Protein AF-A0A350JJ33-F1 (afdb_monomer_lite)

Secondary structure (DSSP, 8-state):
---------------------HHHHHHHHHHHHHHHHHHHHHHHHHHHH---------------STT-EEEEEEE-SSSEEEEEEEESTT-SS-EEEEEEEEEETTTTEEEE---EEEE-SSEEEEEEEE-SSSEEEEEEEEE-SS-EEEEEEEEEEETTTTEEEE---EEEESSPBP--SSS---EEEE-SSSEEEEEEEETTTTEEEEEEEEEETTEEEEEEEEE----

Structure (mmCIF, N/CA/C/O backbone):
data_AF-A0A350JJ33-F1
#
_entry.id   AF-A0A350JJ33-F1
#
loop_
_atom_site.group_PDB
_atom_site.id
_atom_site.type_symbol
_atom_site.label_atom_id
_atom_site.label_alt_id
_atom_site.label_comp_id
_atom_site.label_asym_id
_atom_site.label_entity_id
_atom_site.label_seq_id
_atom_site.pdbx_PDB_ins_code
_atom_site.Cartn_x
_atom_site.Cartn_y
_atom_site.Cartn_z
_atom_site.occupancy
_atom_site.B_iso_or_equiv
_atom_site.auth_seq_id
_atom_site.auth_comp_id
_atom_site.auth_asym_id
_atom_site.auth_atom_id
_atom_site.pdbx_PDB_model_num
ATOM 1 N N . MET A 1 1 ? -91.185 -2.931 64.574 1.00 35.56 1 MET A N 1
ATOM 2 C CA . MET A 1 1 ? -92.310 -3.795 64.167 1.00 35.56 1 MET A CA 1
ATOM 3 C C . MET A 1 1 ? -92.332 -3.824 62.641 1.00 35.56 1 MET A C 1
ATOM 5 O O . MET A 1 1 ? -92.323 -2.763 62.036 1.00 35.56 1 MET A O 1
ATOM 9 N N . PHE A 1 2 ? -92.193 -5.032 62.093 1.00 28.20 2 PHE A N 1
ATOM 10 C CA . PHE A 1 2 ? -92.221 -5.506 60.690 1.00 28.20 2 PHE A CA 1
ATOM 11 C C . PHE A 1 2 ? -93.567 -5.139 59.986 1.00 28.20 2 PHE A C 1
ATOM 13 O O . PHE A 1 2 ? -94.519 -4.872 60.708 1.00 28.20 2 PHE A O 1
ATOM 20 N N . THR A 1 3 ? -93.800 -5.054 58.663 1.00 30.16 3 THR A N 1
ATOM 21 C CA . THR A 1 3 ? -93.204 -5.616 57.427 1.00 30.16 3 THR A CA 1
ATOM 22 C C . THR A 1 3 ? -93.740 -4.830 56.206 1.00 30.16 3 THR A C 1
ATOM 24 O O . THR A 1 3 ? -94.833 -4.271 56.267 1.00 30.16 3 THR A O 1
ATOM 27 N N . LEU A 1 4 ? -93.008 -4.859 55.087 1.00 41.03 4 LEU A N 1
ATOM 28 C CA . LEU A 1 4 ? -93.441 -4.500 53.723 1.00 41.03 4 LEU A CA 1
ATOM 29 C C . LEU A 1 4 ? -94.347 -5.581 53.104 1.00 41.03 4 LEU A C 1
ATOM 31 O O . LEU A 1 4 ? -94.093 -6.759 53.331 1.00 41.03 4 LEU A O 1
ATOM 35 N N . GLN A 1 5 ? -95.268 -5.218 52.203 1.00 32.41 5 GLN A N 1
ATOM 36 C CA . GLN A 1 5 ? -95.678 -6.124 51.121 1.00 32.41 5 GLN A CA 1
ATOM 37 C C . GLN A 1 5 ? -95.978 -5.377 49.817 1.00 32.41 5 GLN A C 1
ATOM 39 O O . GLN A 1 5 ? -96.683 -4.372 49.787 1.00 32.41 5 GLN A O 1
ATOM 44 N N . PHE A 1 6 ? -95.411 -5.932 48.751 1.00 36.16 6 PHE A N 1
ATOM 45 C CA . PHE A 1 6 ? -95.601 -5.626 47.341 1.00 36.16 6 PHE A CA 1
ATOM 46 C C . PHE A 1 6 ? -95.972 -6.974 46.711 1.00 36.16 6 PHE A C 1
ATOM 48 O O . PHE A 1 6 ? -95.192 -7.912 46.857 1.00 36.16 6 PHE A O 1
ATOM 55 N N . GLU A 1 7 ? -97.113 -7.097 46.033 1.00 37.03 7 GLU A N 1
ATOM 56 C CA . GLU A 1 7 ? -97.363 -8.223 45.124 1.00 37.03 7 GLU A CA 1
ATOM 57 C C . GLU A 1 7 ? -98.034 -7.752 43.833 1.00 37.03 7 GLU A C 1
ATOM 59 O O . GLU A 1 7 ? -98.822 -6.809 43.798 1.00 37.03 7 GLU A O 1
ATOM 64 N N . ALA A 1 8 ? -97.588 -8.401 42.763 1.00 46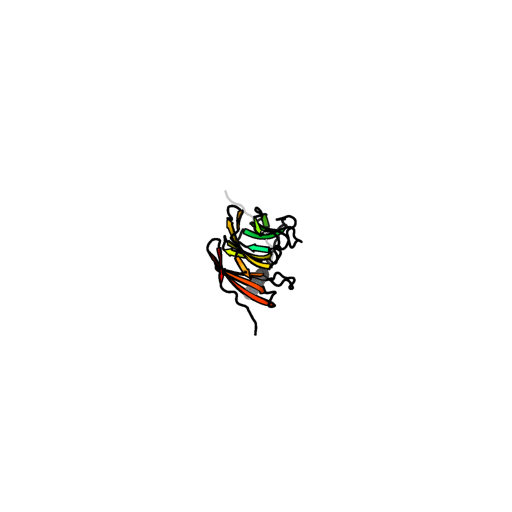.22 8 ALA A N 1
ATOM 65 C CA . ALA A 1 8 ? -97.647 -8.011 41.368 1.00 46.22 8 ALA A CA 1
ATOM 66 C C . ALA A 1 8 ? -98.875 -8.572 40.638 1.00 46.22 8 ALA A C 1
ATOM 68 O O . ALA A 1 8 ? -99.503 -9.526 41.092 1.00 46.22 8 ALA A O 1
ATOM 69 N N . LEU A 1 9 ? -99.131 -8.068 39.425 1.00 30.44 9 LEU A N 1
ATOM 70 C CA . LEU A 1 9 ? -99.898 -8.812 38.428 1.00 30.44 9 LEU A CA 1
ATOM 71 C C . LEU A 1 9 ? -99.147 -8.886 37.097 1.00 30.44 9 LEU A C 1
ATOM 73 O O . LEU A 1 9 ? -98.649 -7.903 36.555 1.00 30.44 9 LEU A O 1
ATOM 77 N N . THR A 1 10 ? -99.045 -10.123 36.636 1.00 44.62 10 THR A N 1
ATOM 78 C CA . THR A 1 10 ? -98.265 -10.672 35.535 1.00 44.62 10 THR A CA 1
ATOM 79 C C . THR A 1 10 ? -99.025 -10.622 34.209 1.00 44.62 10 THR A C 1
ATOM 81 O O . THR A 1 10 ? -100.237 -10.813 34.175 1.00 44.62 10 THR A O 1
ATOM 84 N N . SER A 1 11 ? -98.307 -10.493 33.085 1.00 36.97 11 SER A N 1
ATOM 85 C CA . SER A 1 11 ? -98.715 -11.161 31.839 1.00 36.97 11 SER A CA 1
ATOM 86 C C . SER A 1 11 ? -97.542 -11.417 30.873 1.00 36.97 11 SER A C 1
ATOM 88 O O . SER A 1 11 ? -96.843 -10.513 30.436 1.00 36.97 11 SER A O 1
ATOM 90 N N . ASN A 1 12 ? -97.356 -12.708 30.577 1.00 41.91 12 ASN A N 1
ATOM 91 C CA . ASN A 1 12 ? -96.945 -13.332 29.314 1.00 41.91 12 ASN A CA 1
ATOM 92 C C . ASN A 1 12 ? -95.788 -12.744 28.479 1.00 41.91 12 ASN A C 1
ATOM 94 O O . ASN A 1 12 ? -96.006 -12.047 27.493 1.00 41.91 12 ASN A O 1
ATOM 98 N N . LEU A 1 13 ? -94.581 -13.265 28.717 1.00 36.25 13 LEU A N 1
ATOM 99 C CA . LEU A 1 13 ? -93.560 -13.450 27.679 1.00 36.25 13 LEU A CA 1
ATOM 100 C C . LEU A 1 13 ? -93.211 -14.942 27.606 1.00 36.25 13 LEU A C 1
ATOM 102 O O . LEU A 1 13 ? -92.462 -15.467 28.427 1.00 36.25 13 LEU A O 1
ATOM 106 N N . ARG A 1 14 ? -93.786 -15.646 26.623 1.00 44.78 14 ARG A N 1
ATOM 107 C CA . ARG A 1 14 ? -93.304 -16.971 26.209 1.00 44.78 14 ARG A CA 1
ATOM 108 C C . ARG A 1 14 ? -91.910 -16.789 25.605 1.00 44.78 14 ARG A C 1
ATOM 110 O O . ARG A 1 14 ? -91.796 -16.418 24.443 1.00 44.78 14 ARG A O 1
ATOM 117 N N . MET A 1 15 ? -90.860 -17.054 26.376 1.00 36.84 15 MET A N 1
ATOM 118 C CA . MET A 1 15 ? -89.519 -17.267 25.831 1.00 36.84 15 MET A CA 1
ATOM 119 C C . MET A 1 15 ? -89.342 -18.757 25.543 1.00 36.84 15 MET A C 1
ATOM 121 O O . MET A 1 15 ? -89.143 -19.555 26.454 1.00 36.84 15 MET A O 1
ATOM 125 N N . SER A 1 16 ? -89.417 -19.143 24.269 1.00 41.84 16 SER A N 1
ATOM 126 C CA . SER A 1 16 ? -88.785 -20.381 23.816 1.00 41.84 16 SER A CA 1
ATOM 127 C C . SER A 1 16 ? -87.275 -20.166 23.883 1.00 41.84 16 SER A C 1
ATOM 129 O O . SER A 1 16 ? -86.736 -19.360 23.123 1.00 41.84 16 SER A O 1
ATOM 131 N N . THR A 1 17 ? -86.588 -20.839 24.799 1.00 50.16 17 THR A N 1
ATOM 132 C CA . THR A 1 17 ? -85.125 -20.876 24.790 1.00 50.16 17 THR A CA 1
ATOM 133 C C . THR A 1 17 ? -84.667 -21.558 23.495 1.00 50.16 17 THR A C 1
ATOM 135 O O . THR A 1 17 ? -85.112 -22.674 23.211 1.00 50.16 17 THR A O 1
ATOM 138 N N . PRO A 1 18 ? -83.814 -20.934 22.662 1.00 49.88 18 PRO A N 1
ATOM 139 C CA . PRO A 1 18 ? -83.226 -21.647 21.540 1.00 49.88 18 PRO A CA 1
ATOM 140 C C . PRO A 1 18 ? -82.296 -22.731 22.102 1.00 49.88 18 PRO A C 1
ATOM 142 O O . PRO A 1 18 ? -81.279 -22.432 22.726 1.00 49.88 18 PRO A O 1
ATOM 145 N N . PHE A 1 19 ? -82.657 -24.002 21.913 1.00 50.53 19 PHE A N 1
ATOM 146 C CA . PHE A 1 19 ? -81.766 -25.129 22.181 1.00 50.53 19 PHE A CA 1
ATOM 147 C C . PHE A 1 19 ? -80.631 -25.101 21.149 1.00 50.53 19 PHE A C 1
ATOM 149 O O . PHE A 1 19 ? -80.784 -25.579 20.026 1.00 50.53 19 PHE A O 1
ATOM 156 N N . ILE A 1 20 ? -79.480 -24.538 21.518 1.00 54.78 20 ILE A N 1
ATOM 157 C CA . ILE A 1 20 ? -78.245 -24.713 20.749 1.00 54.78 20 ILE A CA 1
ATOM 158 C C . ILE A 1 20 ? -77.781 -26.151 21.002 1.00 54.78 20 ILE A C 1
ATOM 160 O O . ILE A 1 20 ? -77.290 -26.471 22.083 1.00 54.78 20 ILE A O 1
ATOM 164 N N . ASN A 1 21 ? -77.986 -27.044 20.031 1.00 62.62 21 ASN A N 1
ATOM 165 C CA . ASN A 1 21 ? -77.494 -28.419 20.124 1.00 62.62 21 ASN A CA 1
ATOM 166 C C . ASN A 1 21 ? -75.951 -28.409 20.185 1.00 62.62 21 ASN A C 1
ATOM 168 O O . ASN A 1 21 ? -75.297 -27.602 19.520 1.00 62.62 21 ASN A O 1
ATOM 172 N N . LEU A 1 22 ? -75.375 -29.317 20.977 1.00 58.69 22 LEU A N 1
ATOM 173 C CA . LEU A 1 22 ? -73.940 -29.517 21.178 1.00 58.69 22 LEU A CA 1
ATOM 174 C C . LEU A 1 22 ? -73.154 -29.574 19.856 1.00 58.69 22 LEU A C 1
ATOM 176 O O . LEU A 1 22 ? -72.016 -29.113 19.797 1.00 58.69 22 LEU A O 1
ATOM 180 N N . ASP A 1 23 ? -73.766 -30.078 18.784 1.00 61.97 23 ASP A N 1
ATOM 181 C CA . ASP A 1 23 ? -73.154 -30.123 17.454 1.00 61.97 23 ASP A CA 1
ATOM 182 C C . ASP A 1 23 ? -72.989 -28.741 16.805 1.00 61.97 23 ASP A C 1
ATOM 184 O O . ASP A 1 23 ? -71.976 -28.499 16.148 1.00 61.97 23 ASP A O 1
ATOM 188 N N . GLN A 1 24 ? -73.903 -27.795 17.046 1.00 58.47 24 GLN A N 1
ATOM 1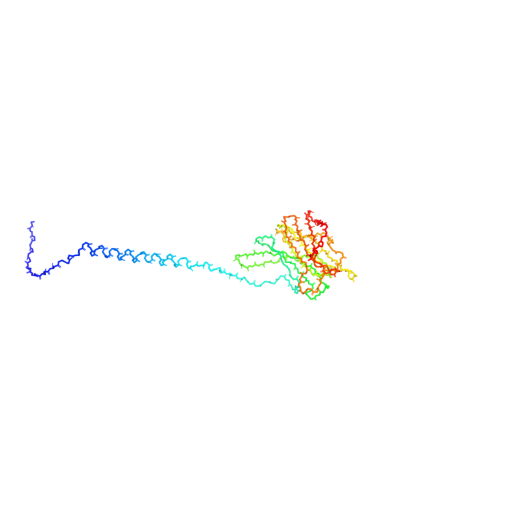89 C CA . GLN A 1 24 ? -73.741 -26.407 16.595 1.00 58.47 24 GLN A CA 1
ATOM 190 C C . GLN A 1 24 ? -72.649 -25.686 17.386 1.00 58.47 24 GLN A C 1
ATOM 192 O O . GLN A 1 24 ? -71.827 -24.983 16.805 1.00 58.47 24 GLN A O 1
ATOM 197 N N . LEU A 1 25 ? -72.563 -25.941 18.693 1.00 55.94 25 LEU A N 1
ATOM 198 C CA . LEU A 1 25 ? -71.472 -25.457 19.544 1.00 55.94 25 LEU A CA 1
ATOM 199 C C . LEU A 1 25 ? -70.109 -26.007 19.096 1.00 55.94 25 LEU A C 1
ATOM 201 O O . LEU A 1 25 ? -69.138 -25.257 19.009 1.00 55.94 25 LEU A O 1
ATOM 205 N N . ARG A 1 26 ? -70.038 -27.295 18.737 1.00 61.94 26 ARG A N 1
ATOM 206 C CA . ARG A 1 26 ? -68.833 -27.927 18.174 1.00 61.94 26 ARG A CA 1
ATOM 207 C C . ARG A 1 26 ? -68.470 -27.361 16.804 1.00 61.94 26 ARG A C 1
ATOM 209 O O . ARG A 1 26 ? -67.286 -27.201 16.521 1.00 61.94 26 ARG A O 1
ATOM 216 N N . HIS A 1 27 ? -69.456 -27.049 15.964 1.00 68.62 27 HIS A N 1
ATOM 217 C CA . HIS A 1 27 ? -69.221 -26.438 14.656 1.00 68.62 27 HIS A CA 1
ATOM 218 C C . HIS A 1 27 ? -68.697 -25.000 14.790 1.00 68.62 27 HIS A C 1
ATOM 220 O O . HIS A 1 27 ? -67.693 -24.660 14.168 1.00 68.62 27 HIS A O 1
ATOM 226 N N . CYS A 1 28 ? -69.284 -24.200 15.686 1.00 63.78 28 CYS A N 1
ATOM 227 C CA . CYS A 1 28 ? -68.799 -22.859 16.017 1.00 63.78 28 CYS A CA 1
ATOM 228 C C . CYS A 1 28 ? -67.388 -22.887 16.626 1.00 63.78 28 CYS A C 1
ATOM 230 O O . CYS A 1 28 ? -66.539 -22.093 16.231 1.00 63.78 28 CYS A O 1
ATOM 232 N N . ALA A 1 29 ? -67.101 -23.832 17.530 1.00 66.62 29 ALA A N 1
ATOM 233 C CA . ALA A 1 29 ? -65.772 -23.992 18.122 1.00 66.62 29 ALA A CA 1
ATOM 234 C C . ALA A 1 29 ? -64.715 -24.405 17.083 1.00 66.62 29 ALA A C 1
ATOM 236 O O . ALA A 1 29 ? -63.603 -23.882 17.095 1.00 66.62 29 ALA A O 1
ATOM 237 N N . ARG A 1 30 ? -65.066 -25.294 16.142 1.00 69.62 30 ARG A N 1
ATOM 238 C CA . ARG A 1 30 ? -64.191 -25.672 15.019 1.00 69.62 30 ARG A CA 1
ATOM 239 C C . ARG A 1 30 ? -63.946 -24.503 14.068 1.00 69.62 30 ARG A C 1
ATOM 241 O O . ARG A 1 30 ? -62.806 -24.295 13.671 1.00 69.62 30 ARG A O 1
ATOM 248 N N . GLY A 1 31 ? -64.980 -23.724 13.747 1.00 66.25 31 GLY A N 1
ATOM 249 C CA . GLY A 1 31 ? -64.852 -22.514 12.930 1.00 66.25 31 GLY A CA 1
ATOM 250 C C . GLY A 1 31 ? -63.955 -21.463 13.586 1.00 66.25 31 GLY A C 1
ATOM 251 O O . GLY A 1 31 ? -63.033 -20.962 12.950 1.00 66.25 31 GLY A O 1
ATOM 252 N N . ALA A 1 32 ? -64.151 -21.196 14.880 1.00 69.69 32 ALA A N 1
ATOM 253 C CA . ALA A 1 32 ? -63.322 -20.264 15.643 1.00 69.69 32 ALA A CA 1
ATOM 254 C C . ALA A 1 32 ? -61.853 -20.717 15.721 1.00 69.69 32 ALA A C 1
ATOM 256 O O . ALA A 1 32 ? -60.945 -19.906 15.549 1.00 69.69 32 ALA A O 1
ATOM 257 N N . MET A 1 33 ? -61.613 -22.017 15.917 1.00 69.19 33 MET A N 1
ATOM 258 C CA . MET A 1 33 ? -60.265 -22.589 15.947 1.00 69.19 33 MET A CA 1
ATOM 259 C C . MET A 1 33 ? -59.575 -22.512 14.580 1.00 69.19 33 MET A C 1
ATOM 261 O O . MET A 1 33 ? -58.390 -22.201 14.514 1.00 69.19 33 MET A O 1
ATOM 265 N N . LEU A 1 34 ? -60.313 -22.741 13.489 1.00 69.88 34 LEU A N 1
ATOM 266 C CA . LEU A 1 34 ? -59.781 -22.644 12.129 1.00 69.88 34 LEU A CA 1
ATOM 267 C C . LEU A 1 34 ? -59.421 -21.197 11.763 1.00 69.88 34 LEU A C 1
ATOM 269 O O . LEU A 1 34 ? -58.383 -20.962 11.153 1.00 69.88 34 LEU A O 1
ATOM 273 N N . VAL A 1 35 ? -60.242 -20.227 12.179 1.00 72.44 35 VAL A N 1
ATOM 274 C CA . VAL A 1 35 ? -59.956 -18.796 11.997 1.00 72.44 35 VAL A CA 1
ATOM 275 C C . VAL A 1 35 ? -58.734 -18.384 12.812 1.00 72.44 35 VAL A C 1
ATOM 277 O O . VAL A 1 35 ? -57.850 -17.735 12.266 1.00 72.44 35 VAL A O 1
ATOM 280 N N . ALA A 1 36 ? -58.630 -18.807 14.075 1.00 69.19 36 ALA A N 1
ATOM 281 C CA . ALA A 1 36 ? -57.459 -18.528 14.908 1.00 69.19 36 ALA A CA 1
ATOM 282 C C . ALA A 1 36 ? -56.176 -19.152 14.333 1.00 69.19 36 ALA A C 1
ATOM 284 O O . ALA A 1 36 ? -55.135 -18.498 14.299 1.00 69.19 36 ALA A O 1
ATOM 285 N N . PHE A 1 37 ? -56.259 -20.384 13.822 1.00 67.50 37 PHE A N 1
ATOM 286 C CA . PHE A 1 37 ? -55.137 -21.063 13.174 1.00 67.50 37 PHE A CA 1
ATOM 287 C C . PHE A 1 37 ? -54.740 -20.382 11.860 1.00 67.50 37 PHE A C 1
ATOM 289 O O . PHE A 1 37 ? -53.558 -20.171 11.612 1.00 67.50 37 PHE A O 1
ATOM 296 N N . SER A 1 38 ? -55.717 -19.963 11.050 1.00 70.38 38 SER A N 1
ATOM 297 C CA . SER A 1 38 ? -55.472 -19.179 9.837 1.00 70.38 38 SER A CA 1
ATOM 298 C C . SER A 1 38 ? -54.838 -17.826 10.161 1.00 70.38 38 SER A C 1
ATOM 300 O O . SER A 1 38 ? -53.927 -17.407 9.454 1.00 70.38 38 SER A O 1
ATOM 302 N N . LEU A 1 39 ? -55.273 -17.150 11.228 1.00 70.31 39 LEU A N 1
ATOM 303 C CA . LEU A 1 39 ? -54.714 -15.867 11.655 1.00 70.31 39 LEU A CA 1
ATOM 304 C C . LEU A 1 39 ? -53.262 -16.028 12.123 1.00 70.31 39 LEU A C 1
ATOM 306 O O . LEU A 1 39 ? -52.397 -15.285 11.673 1.00 70.31 39 LEU A O 1
ATOM 310 N N . MET A 1 40 ? -52.982 -17.049 12.943 1.00 69.62 40 MET A N 1
ATOM 311 C CA . MET A 1 40 ? -51.619 -17.379 13.370 1.00 69.62 40 MET A CA 1
ATOM 312 C C . MET A 1 40 ? -50.722 -17.758 12.194 1.00 69.62 40 MET A C 1
ATOM 314 O O . MET A 1 40 ? -49.585 -17.308 12.143 1.00 69.62 40 MET A O 1
ATOM 318 N N . LEU A 1 41 ? -51.225 -18.529 11.227 1.00 63.19 41 LEU A N 1
ATOM 319 C CA . LEU A 1 41 ? -50.459 -18.898 10.036 1.00 63.19 41 LEU A CA 1
ATOM 320 C C . LEU A 1 41 ? -50.168 -17.675 9.155 1.00 63.19 41 LEU A C 1
ATOM 322 O O . LEU A 1 41 ? -49.061 -17.532 8.652 1.00 63.19 41 LEU A O 1
ATOM 326 N N . THR A 1 42 ? -51.127 -16.753 9.028 1.00 62.22 42 THR A N 1
ATOM 327 C CA . THR A 1 42 ? -50.927 -15.489 8.299 1.00 62.22 42 THR A CA 1
ATOM 328 C C . THR A 1 42 ? -49.898 -14.610 9.009 1.00 62.22 42 THR A C 1
ATOM 330 O O . THR A 1 42 ? -49.032 -14.038 8.356 1.00 62.22 42 THR A O 1
ATOM 333 N N . GLN A 1 43 ? -49.935 -14.548 10.341 1.00 59.78 43 GLN A N 1
ATOM 334 C CA . GLN A 1 43 ? -48.990 -13.774 11.146 1.00 59.78 43 GLN A CA 1
ATOM 335 C C . GLN A 1 43 ? -47.571 -14.361 11.093 1.00 59.78 43 GLN A C 1
ATOM 337 O O . GLN A 1 43 ? -46.614 -13.621 10.884 1.00 59.78 43 GLN A O 1
ATOM 342 N N . LEU A 1 44 ? -47.446 -15.692 11.126 1.00 54.50 44 LEU A N 1
ATOM 343 C CA . LEU A 1 44 ? -46.180 -16.406 10.938 1.00 54.50 44 LEU A CA 1
ATOM 344 C C . LEU A 1 44 ? -45.603 -16.189 9.524 1.00 54.50 44 LEU A C 1
ATOM 346 O O . LEU A 1 44 ? -44.399 -16.001 9.359 1.00 54.50 44 LEU A O 1
ATOM 350 N N . CYS A 1 45 ? -46.460 -16.164 8.495 1.00 57.19 45 CYS A N 1
ATOM 351 C CA . CYS A 1 45 ? -46.049 -15.868 7.121 1.00 57.19 45 CYS A CA 1
ATOM 352 C C . CYS A 1 45 ? -45.614 -14.403 6.935 1.00 57.19 45 CYS A C 1
ATOM 354 O O . CYS A 1 45 ? -44.654 -14.156 6.206 1.00 57.19 45 CYS A O 1
ATOM 356 N N . VAL A 1 46 ? -46.262 -13.443 7.608 1.00 55.34 46 VAL A N 1
ATOM 357 C CA . VAL A 1 46 ? -45.867 -12.021 7.592 1.00 55.34 46 VAL A CA 1
ATOM 358 C C . VAL A 1 46 ? -44.520 -11.812 8.293 1.00 55.34 46 VAL A C 1
ATOM 360 O O . VAL A 1 46 ? -43.678 -11.087 7.769 1.00 55.34 46 VAL A O 1
ATOM 363 N N . GLU A 1 47 ? -44.264 -12.500 9.409 1.00 53.75 47 GLU A N 1
ATOM 364 C CA . GLU A 1 47 ? -42.971 -12.450 10.113 1.00 53.75 47 GLU A CA 1
ATOM 365 C C . GLU A 1 47 ? -41.829 -13.061 9.282 1.00 53.75 47 GLU A C 1
ATOM 367 O O . GLU A 1 47 ? -40.736 -12.502 9.233 1.00 53.75 47 GLU A O 1
ATOM 372 N N . SER A 1 48 ? -42.088 -14.146 8.540 1.00 52.03 48 SER A N 1
ATOM 373 C CA . SER A 1 48 ? -41.103 -14.742 7.618 1.00 52.03 48 SER A CA 1
ATOM 374 C C . SER A 1 48 ? -40.875 -13.940 6.324 1.00 52.03 48 SER A C 1
ATOM 376 O O . SER A 1 48 ? -39.890 -14.165 5.623 1.00 52.03 48 SER A O 1
ATOM 378 N N . GLY A 1 49 ? -41.785 -13.010 6.003 1.00 48.19 49 GLY A N 1
ATOM 379 C CA . GLY A 1 49 ? -41.731 -12.137 4.826 1.00 48.19 49 GLY A CA 1
ATOM 380 C C . GLY A 1 49 ? -40.934 -10.849 5.039 1.00 48.19 49 GLY A C 1
ATOM 381 O O . GLY A 1 49 ? -40.598 -10.174 4.064 1.00 48.19 49 GLY A O 1
ATOM 382 N N . VAL A 1 50 ? -40.563 -10.529 6.283 1.00 50.62 50 VAL A N 1
ATOM 383 C CA . VAL A 1 50 ? -39.541 -9.518 6.580 1.00 50.62 50 VAL A CA 1
ATOM 384 C C . VAL A 1 50 ? -38.178 -10.161 6.338 1.00 50.62 50 VAL A C 1
ATOM 386 O O . VAL A 1 50 ? -37.397 -10.417 7.250 1.00 50.62 50 VAL A O 1
ATOM 389 N N . MET A 1 51 ? -37.888 -10.458 5.070 1.00 61.25 51 MET A N 1
ATOM 390 C CA . MET A 1 51 ? -36.510 -10.599 4.617 1.00 61.25 51 MET A CA 1
ATOM 391 C C . MET A 1 51 ? -35.807 -9.342 5.107 1.00 61.25 51 MET A C 1
ATOM 393 O O . MET A 1 51 ? -36.177 -8.255 4.668 1.00 61.25 51 MET A O 1
ATOM 397 N N . ALA A 1 52 ? -34.901 -9.474 6.078 1.00 55.91 52 ALA A N 1
ATOM 398 C CA . ALA A 1 52 ? -34.199 -8.352 6.680 1.00 55.91 52 ALA A CA 1
ATOM 399 C C . ALA A 1 52 ? -33.584 -7.509 5.559 1.00 55.91 52 ALA A C 1
ATOM 401 O O . ALA A 1 52 ? -32.542 -7.856 4.996 1.00 55.91 52 ALA A O 1
ATOM 402 N N . GLN A 1 53 ? -34.278 -6.436 5.177 1.00 60.62 53 GLN A N 1
ATOM 403 C CA . GLN A 1 53 ? -33.795 -5.510 4.180 1.00 60.62 53 GLN A CA 1
ATOM 404 C C . GLN A 1 53 ? -32.570 -4.885 4.822 1.00 60.62 53 GLN A C 1
ATOM 406 O O . GLN A 1 53 ? -32.685 -4.141 5.793 1.00 60.62 53 GLN A O 1
ATOM 411 N N . ARG A 1 54 ? -31.385 -5.256 4.333 1.00 72.38 54 ARG A N 1
ATOM 412 C CA . ARG A 1 54 ? -30.134 -4.644 4.767 1.00 72.38 54 ARG A CA 1
ATOM 413 C C . ARG A 1 54 ? -30.210 -3.169 4.386 1.00 72.38 54 ARG A C 1
ATOM 415 O O . ARG A 1 54 ? -29.993 -2.818 3.230 1.00 72.38 54 ARG A O 1
ATOM 422 N N . SER A 1 55 ? -30.587 -2.321 5.336 1.00 74.56 55 SER A N 1
ATOM 423 C CA . SER A 1 55 ? -30.497 -0.877 5.185 1.00 74.56 55 SER A CA 1
ATOM 424 C C . SER A 1 55 ? -29.024 -0.504 5.277 1.00 74.56 55 SER A C 1
ATOM 426 O O . SER A 1 55 ? -28.387 -0.742 6.300 1.00 74.56 55 SER A O 1
ATOM 428 N N . MET A 1 56 ? -28.480 0.039 4.194 1.00 80.25 56 MET A N 1
ATOM 429 C CA . MET A 1 56 ? -27.157 0.649 4.187 1.00 80.25 56 MET A CA 1
ATOM 430 C C . MET A 1 56 ? -27.336 2.152 4.375 1.00 80.25 56 MET A C 1
ATOM 432 O O . MET A 1 56 ? -28.091 2.778 3.632 1.00 80.25 56 MET A O 1
ATOM 436 N N . SER A 1 57 ? -26.651 2.716 5.360 1.00 81.12 57 SER A N 1
ATOM 437 C CA . SER A 1 57 ? -26.466 4.156 5.507 1.00 81.12 57 SER A CA 1
ATOM 438 C C . SER A 1 57 ? -25.037 4.503 5.107 1.00 81.12 57 SER A C 1
ATOM 440 O O . SER A 1 57 ? -24.101 3.767 5.420 1.00 81.12 57 SER A O 1
ATOM 442 N N . ILE A 1 58 ? -24.887 5.585 4.350 1.00 84.50 58 ILE A N 1
ATOM 443 C CA . ILE A 1 58 ? -23.597 6.093 3.887 1.00 84.50 58 ILE A CA 1
ATOM 444 C C . ILE A 1 58 ? -23.429 7.478 4.506 1.00 84.50 58 ILE A C 1
ATOM 446 O O . ILE A 1 58 ? -24.327 8.314 4.376 1.00 84.50 58 ILE A O 1
ATOM 450 N N . GLY A 1 59 ? -22.294 7.694 5.170 1.00 84.75 59 GLY A N 1
ATOM 451 C CA . GLY A 1 59 ? -21.935 8.979 5.764 1.00 84.75 59 GLY A CA 1
ATOM 452 C C . GLY A 1 59 ? -21.611 10.052 4.725 1.00 84.75 59 GLY A C 1
ATOM 453 O O . GLY A 1 59 ? -21.651 9.825 3.514 1.00 84.75 59 GLY A O 1
ATOM 454 N N . ALA A 1 60 ? -21.264 11.247 5.199 1.00 86.56 60 ALA A N 1
ATOM 455 C CA . ALA A 1 60 ? -20.821 12.330 4.326 1.00 86.56 60 ALA A CA 1
ATOM 456 C C . ALA A 1 60 ? -19.403 12.075 3.777 1.00 86.56 60 ALA A C 1
ATOM 458 O O . ALA A 1 60 ? -18.556 11.489 4.450 1.00 86.56 60 ALA A O 1
ATOM 459 N N . SER A 1 61 ? -19.123 12.558 2.561 1.00 88.56 61 SER A N 1
ATOM 460 C CA . SER A 1 61 ? -17.768 12.542 1.998 1.00 88.56 61 SER A CA 1
ATOM 461 C C . SER A 1 61 ? -16.854 13.507 2.752 1.00 88.56 61 SER A C 1
ATOM 463 O O . SER A 1 61 ? -17.243 14.656 2.971 1.00 88.56 61 SER A O 1
ATOM 465 N N . GLN A 1 62 ? -15.632 13.076 3.063 1.00 88.12 62 GLN A N 1
ATOM 466 C CA . GLN A 1 62 ? -14.622 13.899 3.731 1.00 88.12 62 GLN A CA 1
ATOM 467 C C . GLN A 1 62 ? -13.368 14.033 2.865 1.00 88.12 62 GLN A C 1
ATOM 469 O O . GLN A 1 62 ? -12.980 13.095 2.165 1.00 88.12 62 GLN A O 1
ATOM 474 N N . GLU A 1 63 ? -12.750 15.213 2.891 1.00 90.00 63 GLU A N 1
ATOM 475 C CA . GLU A 1 63 ? -11.492 15.484 2.194 1.00 90.00 63 GLU A CA 1
ATOM 476 C C . GLU A 1 63 ? -10.313 15.153 3.116 1.00 90.00 63 GLU A C 1
ATOM 478 O O . GLU A 1 63 ? -10.213 15.704 4.207 1.00 90.00 63 GLU A O 1
ATOM 483 N N . PHE A 1 64 ? -9.412 14.270 2.673 1.00 89.12 64 PHE A N 1
ATOM 484 C CA . PHE A 1 64 ? -8.212 13.891 3.436 1.00 89.12 64 PHE A CA 1
ATOM 485 C C . PHE A 1 64 ? -6.927 14.577 2.934 1.00 89.12 64 PHE A C 1
ATOM 487 O O . PHE A 1 64 ? -5.923 14.615 3.644 1.00 89.12 64 PHE A O 1
ATOM 494 N N . ALA A 1 65 ? -6.920 15.087 1.696 1.00 89.31 65 ALA A N 1
ATOM 495 C CA . ALA A 1 65 ? -5.795 15.808 1.106 1.00 89.31 65 ALA A CA 1
ATOM 496 C C . ALA A 1 65 ? -6.221 16.609 -0.132 1.00 89.31 65 ALA A C 1
ATOM 498 O O . ALA A 1 65 ? -7.012 16.135 -0.952 1.00 89.31 65 ALA A O 1
ATOM 499 N N . SER A 1 66 ? -5.602 17.775 -0.323 1.00 85.06 66 SER A N 1
ATOM 500 C CA . SER A 1 66 ? -5.782 18.571 -1.532 1.00 85.06 66 SER A CA 1
ATOM 501 C C . SER A 1 66 ? -4.973 17.974 -2.691 1.00 85.06 66 SER A C 1
ATOM 503 O O . SER A 1 66 ? -3.808 17.606 -2.549 1.00 85.06 66 SER A O 1
ATOM 505 N N . SER A 1 67 ? -5.585 17.868 -3.874 1.00 86.38 67 SER A N 1
ATOM 506 C CA . SER A 1 67 ? -4.937 17.345 -5.094 1.00 86.38 67 SER A CA 1
ATOM 507 C C . SER A 1 67 ? -4.407 15.903 -4.998 1.00 86.38 67 SER A C 1
ATOM 509 O O . SER A 1 67 ? -3.392 15.577 -5.620 1.00 86.38 67 SER A O 1
ATOM 511 N N . ALA A 1 68 ? -5.092 15.029 -4.255 1.00 89.12 68 ALA A N 1
ATOM 512 C CA . ALA A 1 68 ? -4.749 13.612 -4.154 1.00 89.12 68 ALA A CA 1
ATOM 513 C C . ALA A 1 68 ? -5.026 12.847 -5.462 1.00 89.12 68 ALA A C 1
ATOM 515 O O . ALA A 1 68 ? -6.105 12.948 -6.048 1.00 89.12 68 ALA A O 1
ATOM 516 N N . GLY A 1 69 ? -4.054 12.060 -5.925 1.00 87.69 69 GLY A N 1
ATOM 517 C CA . GLY A 1 69 ? -4.209 11.133 -7.052 1.00 87.69 69 GLY A CA 1
ATOM 518 C C . GLY A 1 69 ? -3.707 9.740 -6.722 1.00 87.69 69 GLY A C 1
ATOM 519 O O . GLY A 1 69 ? -3.037 9.541 -5.713 1.00 87.69 69 GLY A O 1
ATOM 520 N N . PHE A 1 70 ? -4.032 8.769 -7.580 1.00 84.88 70 PHE A N 1
ATOM 521 C CA . PHE A 1 70 ? -3.620 7.366 -7.412 1.00 84.88 70 PHE A CA 1
ATOM 522 C C . PHE A 1 70 ? -3.898 6.829 -6.000 1.00 84.88 70 PHE A C 1
ATOM 524 O O . PHE A 1 70 ? -3.039 6.229 -5.358 1.00 84.88 70 PHE A O 1
ATOM 531 N N . VAL A 1 71 ? -5.119 7.081 -5.527 1.00 91.94 71 VAL A N 1
ATOM 532 C CA . VAL A 1 71 ? -5.537 6.762 -4.165 1.00 91.94 71 VAL A CA 1
ATOM 533 C C . VAL A 1 71 ? -5.724 5.255 -4.006 1.00 91.94 71 VAL A C 1
ATOM 535 O O . VAL A 1 71 ? -6.324 4.565 -4.846 1.00 91.94 71 VAL A O 1
ATOM 538 N N . ARG A 1 72 ? -5.198 4.744 -2.902 1.00 94.38 72 ARG A N 1
ATOM 539 C CA . ARG A 1 72 ? -5.404 3.393 -2.399 1.00 94.38 72 ARG A CA 1
ATOM 540 C C . ARG A 1 72 ? -5.686 3.475 -0.913 1.00 94.38 72 ARG A C 1
ATOM 542 O O . ARG A 1 72 ? -5.229 4.393 -0.242 1.00 94.38 72 ARG A O 1
ATOM 549 N N . SER A 1 73 ? -6.410 2.502 -0.404 1.00 95.50 73 SER A N 1
ATOM 550 C CA . SER A 1 73 ? -6.550 2.324 1.027 1.00 95.50 73 SER A CA 1
ATOM 551 C C . SER A 1 73 ? -6.574 0.849 1.358 1.00 95.50 73 SER A C 1
ATOM 553 O O . SER A 1 73 ? -6.890 0.014 0.507 1.00 95.50 73 SER A O 1
ATOM 555 N N . ASP A 1 74 ? -6.231 0.541 2.597 1.00 97.38 74 ASP A N 1
ATOM 556 C CA . ASP A 1 74 ? -6.543 -0.751 3.176 1.00 97.38 74 ASP A CA 1
ATOM 557 C C . ASP A 1 74 ? -6.979 -0.565 4.623 1.00 97.38 74 ASP A C 1
ATOM 559 O O . ASP A 1 74 ? -6.648 0.428 5.280 1.00 97.38 74 ASP A O 1
ATOM 563 N N . ARG A 1 75 ? -7.754 -1.533 5.092 1.00 95.19 75 ARG A N 1
ATOM 564 C CA . ARG A 1 75 ? -8.190 -1.603 6.479 1.00 95.19 75 ARG A CA 1
ATOM 565 C C . ARG A 1 75 ? -7.031 -2.080 7.346 1.00 95.19 75 ARG A C 1
ATOM 567 O O . ARG A 1 75 ? -6.388 -3.065 6.990 1.00 95.19 75 ARG A O 1
ATOM 574 N N . VAL A 1 76 ? -6.805 -1.407 8.469 1.00 93.94 76 VAL A N 1
ATOM 575 C CA . VAL A 1 76 ? -5.851 -1.838 9.498 1.00 93.94 76 VAL A CA 1
ATOM 576 C C . VAL A 1 76 ? -6.587 -2.681 10.534 1.00 93.94 76 VAL A C 1
ATOM 578 O O . VAL A 1 76 ? -6.251 -3.845 10.729 1.00 93.94 76 VAL A O 1
ATOM 581 N N . ASP A 1 77 ? -7.659 -2.127 11.098 1.00 92.94 77 ASP A N 1
ATOM 582 C CA . ASP A 1 77 ? -8.521 -2.776 12.086 1.00 92.94 77 ASP A CA 1
ATOM 583 C C . ASP A 1 77 ? -9.988 -2.310 11.930 1.00 92.94 77 ASP A C 1
ATOM 585 O O . ASP A 1 77 ? -10.418 -1.880 10.855 1.00 92.94 77 ASP A O 1
ATOM 589 N N . ASP A 1 78 ? -10.808 -2.477 12.966 1.00 92.12 78 ASP A N 1
ATOM 590 C CA . ASP A 1 78 ? -12.228 -2.117 12.955 1.00 92.12 78 ASP A CA 1
ATOM 591 C C . ASP A 1 78 ? -12.488 -0.600 12.946 1.00 92.12 78 ASP A C 1
ATOM 593 O O . ASP A 1 78 ? -13.541 -0.184 12.459 1.00 92.12 78 ASP A O 1
ATOM 597 N N . SER A 1 79 ? -11.535 0.202 13.419 1.00 93.19 79 SER A N 1
ATOM 598 C CA . SER A 1 79 ? -11.619 1.658 13.563 1.00 93.19 79 SER A CA 1
ATOM 599 C C . SER A 1 79 ? -10.541 2.415 12.787 1.00 93.19 79 SER A C 1
ATOM 601 O O . SER A 1 79 ? -10.543 3.635 12.823 1.00 93.19 79 SER A O 1
ATOM 603 N N . HIS A 1 80 ? -9.644 1.750 12.059 1.00 93.56 80 HIS A N 1
ATOM 604 C CA . HIS A 1 80 ? -8.562 2.415 11.336 1.00 93.56 80 HIS A CA 1
ATOM 605 C C . HIS A 1 80 ? -8.411 1.927 9.899 1.00 93.56 80 HIS A C 1
ATOM 607 O O . HIS A 1 80 ? -8.445 0.732 9.576 1.00 93.56 80 HIS A O 1
ATOM 613 N N . ILE A 1 81 ? -8.151 2.887 9.018 1.00 94.75 81 ILE A N 1
ATOM 614 C CA . ILE A 1 81 ? -7.694 2.664 7.649 1.00 94.75 81 ILE A CA 1
ATOM 615 C C . ILE A 1 81 ? -6.366 3.384 7.435 1.00 94.75 81 ILE A C 1
ATOM 617 O O . ILE A 1 81 ? -6.069 4.376 8.093 1.00 94.75 81 ILE A O 1
ATOM 621 N N . VAL A 1 82 ? -5.588 2.938 6.454 1.00 95.81 82 VAL A N 1
ATOM 622 C CA . VAL A 1 82 ? -4.528 3.774 5.878 1.00 95.81 82 VAL A CA 1
ATOM 623 C C . VA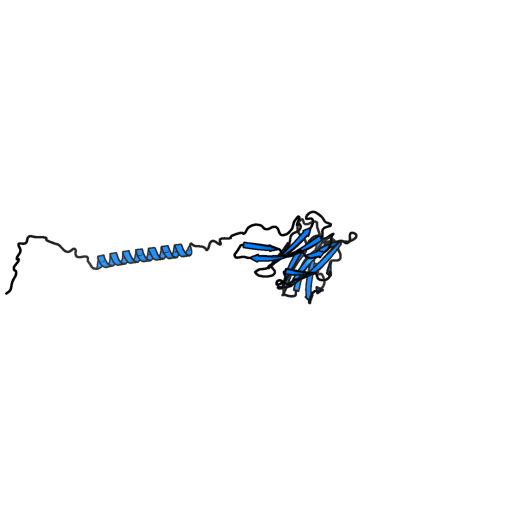L A 1 82 ? -4.908 4.154 4.470 1.00 95.81 82 VAL A C 1
ATOM 625 O O . VAL A 1 82 ? -5.308 3.304 3.676 1.00 95.81 82 VAL A O 1
ATOM 628 N N . VAL A 1 83 ? -4.733 5.433 4.155 1.00 95.38 83 VAL A N 1
ATOM 629 C CA . VAL A 1 83 ? -4.865 5.971 2.806 1.00 95.38 83 VAL A CA 1
ATOM 630 C C . VAL A 1 83 ? -3.475 6.270 2.265 1.00 95.38 83 VAL A C 1
ATOM 632 O O . VAL A 1 83 ? -2.715 7.021 2.868 1.00 95.38 83 VAL A O 1
ATOM 635 N N . LEU A 1 84 ? -3.159 5.692 1.110 1.00 96.00 84 LEU A N 1
ATOM 636 C CA . LEU A 1 84 ? -1.966 5.961 0.319 1.00 96.00 84 LEU A CA 1
ATOM 637 C C . LEU A 1 84 ? -2.371 6.795 -0.900 1.00 96.00 84 LEU A C 1
ATOM 639 O O . LEU A 1 84 ? -3.295 6.428 -1.629 1.00 96.00 84 LEU A O 1
ATOM 643 N N . TYR A 1 85 ? -1.687 7.904 -1.147 1.00 94.19 85 TYR A N 1
ATOM 644 C CA . TYR A 1 85 ? -2.023 8.813 -2.239 1.00 94.19 85 TYR A CA 1
ATOM 645 C C . TYR A 1 85 ? -0.797 9.568 -2.745 1.00 94.19 85 TYR A C 1
ATOM 647 O O . TYR A 1 85 ? 0.201 9.709 -2.046 1.00 94.19 85 TYR A O 1
ATOM 655 N N . LYS A 1 86 ? -0.883 10.073 -3.974 1.00 91.38 86 LYS A N 1
ATOM 656 C CA . LYS A 1 86 ? 0.148 10.907 -4.592 1.00 91.38 86 LYS A CA 1
ATOM 657 C C . LYS A 1 86 ? -0.243 12.380 -4.608 1.00 91.38 86 LYS A C 1
ATOM 659 O O . LYS A 1 86 ? -1.421 12.688 -4.814 1.00 91.38 86 LYS A O 1
ATOM 664 N N . THR A 1 87 ? 0.745 13.271 -4.512 1.00 86.56 87 THR A N 1
ATOM 665 C CA . THR A 1 87 ? 0.561 14.718 -4.735 1.00 86.56 87 THR A CA 1
ATOM 666 C C . THR A 1 87 ? 1.683 15.332 -5.577 1.00 86.56 87 THR A C 1
ATOM 668 O O . THR A 1 87 ? 2.845 15.162 -5.212 1.00 86.56 87 THR A O 1
ATOM 671 N N . PRO A 1 88 ? 1.371 16.101 -6.642 1.00 83.00 88 PRO A N 1
ATOM 672 C CA . PRO A 1 88 ? 0.036 16.356 -7.206 1.00 83.00 88 PRO A CA 1
ATOM 673 C C . PRO A 1 88 ? -0.528 15.169 -8.014 1.00 83.00 88 PRO A C 1
ATOM 675 O O . PRO A 1 88 ? 0.215 14.387 -8.607 1.00 83.00 88 PRO A O 1
ATOM 678 N N . SER A 1 89 ? -1.861 15.063 -8.084 1.00 73.88 89 SER A N 1
ATOM 679 C CA . SER A 1 89 ? -2.592 13.902 -8.625 1.00 73.88 89 SER A CA 1
ATOM 680 C C . SER A 1 89 ? -2.305 13.521 -10.081 1.00 73.88 89 SER A C 1
ATOM 682 O O . SER A 1 89 ? -2.547 12.377 -10.469 1.00 73.88 89 SER A O 1
ATOM 684 N N . THR A 1 90 ? -1.809 14.456 -10.888 1.00 71.75 90 THR A N 1
ATOM 685 C CA . THR A 1 90 ? -1.620 14.292 -12.337 1.00 71.75 90 THR A CA 1
ATOM 686 C C . THR A 1 90 ? -0.164 14.111 -12.757 1.00 71.75 90 THR A C 1
ATOM 688 O O . THR A 1 90 ? 0.093 13.859 -13.932 1.00 71.75 90 THR A O 1
ATOM 691 N N . SER A 1 91 ? 0.792 14.225 -11.831 1.00 76.56 91 SER A N 1
ATOM 692 C CA . SER A 1 91 ? 2.216 14.198 -12.169 1.00 76.56 91 SER A CA 1
ATOM 693 C C . SER A 1 91 ? 2.827 12.807 -12.002 1.00 76.56 91 SER A C 1
ATOM 695 O O . SER A 1 91 ? 2.555 12.090 -11.034 1.00 76.56 91 SER A O 1
ATOM 697 N N . THR A 1 92 ? 3.701 12.415 -12.925 1.00 70.19 92 THR A N 1
ATOM 698 C CA . THR A 1 92 ? 4.595 11.263 -12.731 1.00 70.19 92 THR A CA 1
ATOM 699 C C . THR A 1 92 ? 5.683 11.586 -11.710 1.00 70.19 92 THR A C 1
ATOM 701 O O . THR A 1 92 ? 5.986 10.736 -10.882 1.00 70.19 92 THR A O 1
ATOM 704 N N . ALA A 1 93 ? 6.168 12.827 -11.701 1.00 80.94 93 ALA A N 1
ATOM 705 C CA . ALA A 1 93 ? 6.977 13.417 -10.642 1.00 80.94 93 ALA A CA 1
ATOM 706 C C . ALA A 1 93 ? 6.050 13.902 -9.515 1.00 80.94 93 ALA A C 1
ATOM 708 O O . ALA A 1 93 ? 5.571 15.039 -9.527 1.00 80.94 93 ALA A O 1
ATOM 709 N N . SER A 1 94 ? 5.670 12.983 -8.630 1.00 87.38 94 SER A N 1
ATOM 710 C CA . SER A 1 94 ? 4.973 13.336 -7.397 1.00 87.38 94 SER A CA 1
ATOM 711 C C . SER A 1 94 ? 5.351 12.419 -6.248 1.00 87.38 94 SER A C 1
ATOM 713 O O . SER A 1 94 ? 5.574 11.213 -6.423 1.00 87.38 94 SER A O 1
ATOM 715 N N . ASP A 1 95 ? 5.347 13.019 -5.068 1.00 92.69 95 ASP A N 1
ATOM 716 C CA . ASP A 1 95 ? 5.549 12.355 -3.794 1.00 92.69 95 ASP A CA 1
ATOM 717 C C . ASP A 1 95 ? 4.381 11.426 -3.463 1.00 92.69 95 ASP A C 1
ATOM 719 O O . ASP A 1 95 ? 3.208 11.714 -3.739 1.00 92.69 95 ASP A O 1
ATOM 723 N N . LEU A 1 96 ? 4.727 10.294 -2.857 1.00 94.69 96 LEU A N 1
ATOM 724 C CA . LEU A 1 96 ? 3.803 9.308 -2.328 1.00 94.69 96 LEU A CA 1
ATOM 725 C C . LEU A 1 96 ? 3.664 9.523 -0.821 1.00 94.69 96 LEU A C 1
ATOM 727 O O . LEU A 1 96 ? 4.644 9.443 -0.084 1.00 94.69 96 LEU A O 1
ATOM 731 N N . TYR A 1 97 ? 2.440 9.744 -0.360 1.00 95.88 97 TYR A N 1
ATOM 732 C CA . TYR A 1 97 ? 2.107 9.964 1.042 1.00 95.88 97 TYR A CA 1
ATOM 733 C C . TYR A 1 97 ? 1.184 8.876 1.575 1.00 95.88 97 TYR A C 1
ATOM 735 O O . TYR A 1 97 ? 0.354 8.334 0.843 1.00 95.88 97 TYR A O 1
ATOM 743 N N . ALA A 1 98 ? 1.295 8.608 2.872 1.00 96.25 98 ALA A N 1
ATOM 744 C CA . ALA A 1 98 ? 0.347 7.811 3.634 1.00 96.25 98 ALA A CA 1
ATOM 745 C C . ALA A 1 98 ? -0.209 8.617 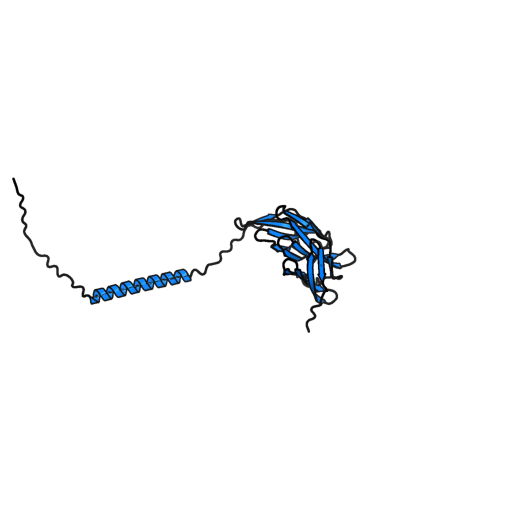4.815 1.00 96.25 98 ALA A C 1
ATOM 747 O O . ALA A 1 98 ? 0.490 9.458 5.380 1.00 96.25 98 ALA A O 1
ATOM 748 N N . ARG A 1 99 ? -1.461 8.349 5.185 1.00 94.25 99 ARG A N 1
ATOM 749 C CA . ARG A 1 99 ? -2.124 8.869 6.391 1.00 94.25 99 ARG A CA 1
ATOM 750 C C . ARG A 1 99 ? -2.937 7.759 7.040 1.00 94.25 99 ARG A C 1
ATOM 752 O O . ARG A 1 99 ? -3.541 6.958 6.322 1.00 94.25 99 ARG A O 1
ATOM 759 N N . VAL A 1 100 ? -2.969 7.738 8.367 1.00 94.75 100 VAL A N 1
ATOM 760 C CA . VAL A 1 100 ? -3.945 6.948 9.128 1.00 94.75 100 VAL A CA 1
ATOM 761 C C . VAL A 1 100 ? -5.257 7.725 9.146 1.00 94.75 100 VAL A C 1
ATOM 763 O O . VAL A 1 100 ? -5.247 8.952 9.257 1.00 94.75 100 VAL A O 1
ATOM 766 N N . GLY A 1 101 ? -6.372 7.028 8.966 1.00 92.88 101 GLY A N 1
ATOM 767 C CA . GLY A 1 101 ? -7.698 7.580 9.190 1.00 92.88 101 GLY A CA 1
ATOM 768 C C . GLY A 1 101 ? -8.432 6.774 10.248 1.00 92.88 101 GLY A C 1
ATOM 769 O O . GLY A 1 101 ? -8.515 5.551 10.124 1.00 92.88 101 GLY A O 1
ATOM 770 N N . GLU A 1 102 ? -8.962 7.459 11.253 1.00 92.44 102 GLU A N 1
ATOM 771 C CA . GLU A 1 102 ? -9.823 6.875 12.280 1.00 92.44 102 GLU A CA 1
ATOM 772 C C . GLU A 1 102 ? -11.263 6.873 11.763 1.00 92.44 102 GLU A C 1
ATOM 774 O O . GLU A 1 102 ? -11.734 7.865 11.209 1.00 92.44 102 GLU A O 1
ATOM 779 N N . VAL A 1 103 ? -11.952 5.749 11.899 1.00 92.12 103 VAL A N 1
ATOM 780 C CA . VAL A 1 103 ? -13.288 5.490 11.374 1.00 92.12 103 VAL A CA 1
ATOM 781 C C . VAL A 1 103 ? -14.257 5.361 12.537 1.00 92.12 103 VAL A C 1
ATOM 783 O O . VAL A 1 103 ? -14.222 4.384 13.286 1.00 92.12 103 VAL A O 1
ATOM 786 N N . ASP A 1 104 ? -15.204 6.289 12.613 1.00 90.69 104 ASP A N 1
ATOM 787 C CA . ASP A 1 104 ? -16.359 6.165 13.490 1.00 90.69 104 ASP A CA 1
ATOM 788 C C . ASP A 1 104 ? -17.540 5.599 12.695 1.00 90.69 104 ASP A C 1
ATOM 790 O O . ASP A 1 104 ? -18.141 6.266 11.848 1.00 90.69 104 ASP A O 1
ATOM 794 N N . THR A 1 105 ? -17.887 4.341 12.963 1.00 88.19 105 THR A N 1
ATOM 795 C CA . THR A 1 105 ? -19.017 3.671 12.300 1.00 88.19 105 THR A CA 1
ATOM 796 C C . THR A 1 105 ? -20.380 4.065 12.869 1.00 88.19 105 THR A C 1
ATOM 798 O O . THR A 1 105 ? -21.393 3.872 12.192 1.00 88.19 105 THR A O 1
ATOM 801 N N . SER A 1 106 ? -20.422 4.635 14.077 1.00 88.56 106 SER A N 1
ATOM 802 C CA . SER A 1 106 ? -21.649 5.124 14.710 1.00 88.56 106 SER A CA 1
ATOM 803 C C . SER A 1 106 ? -22.063 6.482 14.145 1.00 88.56 106 SER A C 1
ATOM 805 O O . SER A 1 106 ? -23.222 6.651 13.756 1.00 88.56 106 SER A O 1
ATOM 807 N N . ASP A 1 107 ? -21.089 7.373 13.956 1.00 87.44 107 ASP A N 1
ATOM 808 C CA . ASP A 1 107 ? -21.276 8.703 13.367 1.00 87.44 107 ASP A CA 1
ATOM 809 C C . ASP A 1 107 ? -21.045 8.726 11.844 1.00 87.44 107 ASP A C 1
ATOM 811 O O . ASP A 1 107 ? -21.280 9.740 11.184 1.00 87.44 107 ASP A O 1
ATOM 815 N N . GLN A 1 108 ? -20.625 7.594 11.261 1.00 89.19 108 GLN A N 1
ATOM 816 C CA . GLN A 1 108 ? -20.292 7.433 9.836 1.00 89.19 108 GLN A CA 1
ATOM 817 C C . GLN A 1 108 ? -19.287 8.488 9.358 1.00 89.19 108 GLN A C 1
ATOM 819 O O . GLN A 1 108 ? -19.457 9.114 8.305 1.00 89.19 108 GLN A O 1
ATOM 824 N N . SER A 1 109 ? -18.241 8.690 10.155 1.00 88.69 109 SER A N 1
ATOM 825 C CA . SER A 1 109 ? -17.234 9.721 9.943 1.00 88.69 109 SER A CA 1
ATOM 826 C C . SER A 1 109 ? -15.824 9.126 9.874 1.00 88.69 109 SER A C 1
ATOM 828 O O . SER A 1 109 ? -15.592 8.003 10.315 1.00 88.69 109 SER A O 1
ATOM 830 N N . ILE A 1 110 ? -14.901 9.855 9.245 1.00 89.88 110 ILE A N 1
ATOM 831 C CA . ILE A 1 110 ? -13.485 9.513 9.160 1.00 89.88 110 ILE A CA 1
ATOM 832 C C . ILE A 1 110 ? -12.671 10.761 9.488 1.00 89.88 110 ILE A C 1
ATOM 834 O O . ILE A 1 110 ? -12.791 11.757 8.776 1.00 89.88 110 ILE A O 1
ATOM 838 N N . THR A 1 111 ? -11.820 10.719 10.507 1.00 89.50 111 THR A N 1
ATOM 839 C CA . THR A 1 111 ? -10.802 11.758 10.726 1.00 89.50 111 THR A CA 1
ATOM 840 C C . THR A 1 111 ? -9.517 11.359 10.002 1.00 89.50 111 THR A C 1
ATOM 842 O O . THR A 1 111 ? -9.282 10.186 9.725 1.00 89.50 111 THR A O 1
ATOM 845 N N . SER A 1 112 ? -8.701 12.332 9.594 1.00 88.38 112 SER A N 1
ATOM 846 C CA . SER A 1 112 ? -7.431 12.069 8.904 1.00 88.38 112 SER A CA 1
ATOM 847 C C . SER A 1 112 ? -6.272 12.569 9.747 1.00 88.38 112 SER A C 1
ATOM 849 O O . SER A 1 112 ? -6.203 13.761 10.044 1.00 88.38 112 SER A O 1
ATOM 851 N N . GLY A 1 113 ? -5.351 11.668 10.075 1.00 89.38 113 GLY A N 1
ATOM 852 C CA . GLY A 1 113 ? -4.097 11.997 10.735 1.00 89.38 113 GLY A CA 1
ATOM 853 C C . GLY A 1 113 ? -3.118 12.741 9.822 1.00 89.38 113 GLY A C 1
ATOM 854 O O . GLY A 1 113 ? -3.407 13.108 8.671 1.00 89.38 113 GLY A O 1
ATOM 855 N N . GLU A 1 114 ? -1.912 12.956 10.340 1.00 91.44 114 GLU A N 1
ATOM 856 C CA . GLU A 1 114 ? -0.855 13.683 9.639 1.00 91.44 114 GLU A CA 1
ATOM 857 C C . GLU A 1 114 ? -0.281 12.909 8.443 1.00 91.44 114 GLU A C 1
ATOM 859 O O . GLU A 1 114 ? -0.141 11.685 8.458 1.00 91.44 114 GLU A O 1
ATOM 864 N N . ALA A 1 115 ? 0.081 13.641 7.381 1.00 94.06 115 ALA A N 1
ATOM 865 C CA . ALA A 1 115 ? 0.730 13.053 6.208 1.00 94.06 115 ALA A CA 1
ATOM 866 C C . ALA A 1 115 ? 2.142 12.593 6.533 1.00 94.06 115 ALA A C 1
ATOM 868 O O . ALA A 1 115 ? 2.987 13.381 6.958 1.00 94.06 115 ALA A O 1
ATOM 869 N N . LYS A 1 116 ? 2.441 11.349 6.167 1.00 96.25 116 LYS A N 1
ATOM 870 C CA . LYS A 1 116 ? 3.800 10.829 6.133 1.00 96.25 116 LYS A CA 1
ATOM 871 C C . LYS A 1 116 ? 4.269 10.629 4.700 1.00 96.25 116 LYS A C 1
ATOM 873 O O . LYS A 1 116 ? 3.626 9.918 3.934 1.00 96.25 116 LYS A O 1
ATOM 878 N N . LEU A 1 117 ? 5.405 11.235 4.354 1.00 96.06 117 LEU A N 1
ATOM 879 C CA . LEU A 1 117 ? 6.102 10.961 3.097 1.00 96.06 117 LEU A CA 1
ATOM 880 C C . LEU A 1 117 ? 6.602 9.512 3.106 1.00 96.06 117 LEU A C 1
ATOM 882 O O . LEU A 1 117 ? 7.370 9.144 3.993 1.00 96.06 117 LEU A O 1
ATOM 886 N N . VAL A 1 118 ? 6.162 8.719 2.131 1.00 96.19 118 VAL A N 1
ATOM 887 C CA . VAL A 1 118 ? 6.551 7.315 1.929 1.00 96.19 118 VAL A CA 1
ATOM 888 C C . VAL A 1 118 ? 7.683 7.203 0.915 1.00 96.19 118 VAL A C 1
ATOM 890 O O . VAL A 1 118 ? 8.639 6.471 1.152 1.00 96.19 118 VAL A O 1
ATOM 893 N N . GLU A 1 119 ? 7.569 7.917 -0.202 1.00 93.81 119 GLU A N 1
ATOM 894 C CA . GLU A 1 119 ? 8.590 7.966 -1.246 1.00 93.81 119 GLU A CA 1
ATOM 895 C C . GLU A 1 119 ? 8.553 9.326 -1.938 1.00 93.81 119 GLU A C 1
ATOM 897 O O . GLU A 1 119 ? 7.469 9.850 -2.213 1.00 93.81 119 GLU A O 1
ATOM 902 N N . SER A 1 120 ? 9.728 9.887 -2.218 1.00 91.81 120 SER A N 1
ATOM 903 C CA . SER A 1 120 ? 9.841 11.157 -2.930 1.00 91.81 120 SER A CA 1
ATOM 904 C C . SER A 1 120 ? 9.888 10.938 -4.433 1.00 91.81 120 SER A C 1
ATOM 906 O O . SER A 1 120 ? 10.759 10.202 -4.890 1.00 91.81 120 SER A O 1
ATOM 908 N N . GLU A 1 121 ? 9.028 11.644 -5.165 1.00 87.81 121 GLU A N 1
ATOM 909 C CA . GLU A 1 121 ? 9.052 11.816 -6.620 1.00 87.81 121 GLU A CA 1
ATOM 910 C C . GLU A 1 121 ? 9.099 10.539 -7.495 1.00 87.81 121 GLU A C 1
ATOM 912 O O . GLU A 1 121 ? 9.471 9.447 -7.087 1.00 87.81 121 GLU A O 1
ATOM 917 N N . LEU A 1 122 ? 8.692 10.670 -8.762 1.00 88.31 122 LEU A N 1
ATOM 918 C CA . LEU A 1 122 ? 8.834 9.623 -9.796 1.00 88.31 122 LEU A CA 1
ATOM 919 C C . LEU A 1 122 ? 8.241 8.236 -9.452 1.00 88.31 122 LEU A C 1
ATOM 921 O O . LEU A 1 122 ? 8.696 7.195 -9.933 1.00 88.31 122 LEU A O 1
ATOM 925 N N . ASN A 1 123 ? 7.153 8.232 -8.682 1.00 89.44 123 ASN A N 1
ATOM 926 C CA . ASN A 1 123 ? 6.461 7.025 -8.227 1.00 89.44 123 ASN A CA 1
ATOM 927 C C . ASN A 1 123 ? 5.230 6.731 -9.072 1.00 89.44 123 ASN A C 1
ATOM 929 O O . ASN A 1 123 ? 4.418 7.616 -9.333 1.00 89.44 123 ASN A O 1
ATOM 933 N N . THR A 1 124 ? 4.993 5.482 -9.453 1.00 89.00 124 THR A N 1
ATOM 934 C CA . THR A 1 124 ? 3.772 5.070 -10.159 1.00 89.00 124 THR A CA 1
ATOM 935 C C . THR A 1 124 ? 3.317 3.684 -9.712 1.00 89.00 124 THR A C 1
ATOM 937 O O . THR A 1 124 ? 4.001 3.014 -8.948 1.00 89.00 124 THR A O 1
ATOM 940 N N . ARG A 1 125 ? 2.135 3.248 -10.167 1.00 88.62 125 ARG A N 1
ATOM 941 C CA . ARG A 1 125 ? 1.639 1.870 -9.962 1.00 88.62 125 ARG A CA 1
ATOM 942 C C . ARG A 1 125 ? 1.636 1.450 -8.484 1.00 88.62 125 ARG A C 1
ATOM 944 O O . ARG A 1 125 ? 2.188 0.428 -8.118 1.00 88.62 125 ARG A O 1
ATOM 951 N N . THR A 1 126 ? 1.035 2.268 -7.626 1.00 91.94 126 THR A N 1
ATOM 952 C CA . THR A 1 126 ? 1.108 2.137 -6.163 1.00 91.94 126 THR A CA 1
ATOM 953 C C . THR A 1 126 ? 0.055 1.181 -5.615 1.00 91.94 126 THR A C 1
ATOM 955 O O . THR A 1 126 ? -1.122 1.300 -5.942 1.00 91.94 126 THR A O 1
ATOM 958 N N . ASN A 1 127 ? 0.416 0.255 -4.740 1.00 95.44 127 ASN A N 1
ATOM 959 C CA . ASN A 1 127 ? -0.541 -0.559 -3.998 1.00 95.44 127 ASN A CA 1
ATOM 960 C C . ASN A 1 127 ? -0.134 -0.658 -2.524 1.00 95.44 127 ASN A C 1
ATOM 962 O O . ASN A 1 127 ? 1.038 -0.497 -2.188 1.00 95.44 127 ASN A O 1
ATOM 966 N N . ILE A 1 128 ? -1.111 -0.895 -1.656 1.00 97.50 128 ILE A N 1
ATOM 967 C CA . ILE A 1 128 ? -0.935 -1.032 -0.215 1.00 97.50 128 ILE A CA 1
ATOM 968 C C . ILE A 1 128 ? -1.724 -2.234 0.289 1.00 97.50 128 ILE A C 1
ATOM 970 O O . ILE A 1 128 ? -2.811 -2.528 -0.211 1.00 97.50 128 ILE A O 1
ATOM 974 N N . LYS A 1 129 ? -1.176 -2.924 1.288 1.00 97.88 129 LYS A N 1
ATOM 975 C CA . LYS A 1 129 ? -1.874 -3.991 1.996 1.00 97.88 129 LYS A CA 1
ATOM 976 C C . LYS A 1 129 ? -1.477 -4.022 3.464 1.00 97.88 129 LYS A C 1
ATOM 978 O O . LYS A 1 129 ? -0.287 -4.088 3.760 1.00 97.88 129 LYS A O 1
ATOM 983 N N . SER A 1 130 ? -2.457 -4.029 4.362 1.00 97.19 130 SER A N 1
ATOM 984 C CA . SER A 1 130 ? -2.246 -4.373 5.765 1.00 97.19 130 SER A CA 1
ATOM 985 C C . SER A 1 130 ? -1.880 -5.848 5.888 1.00 97.19 130 SER A C 1
ATOM 987 O O . SER A 1 130 ? -2.552 -6.735 5.346 1.00 97.19 130 SER A O 1
ATOM 989 N N . ILE A 1 131 ? -0.768 -6.092 6.576 1.00 97.19 131 ILE A N 1
ATOM 990 C CA . ILE A 1 131 ? -0.265 -7.426 6.888 1.00 97.19 131 ILE A CA 1
ATOM 991 C C . ILE A 1 131 ? -0.644 -7.794 8.317 1.00 97.19 131 ILE A C 1
ATOM 993 O O . ILE A 1 131 ? -1.059 -8.921 8.553 1.00 97.19 131 ILE A O 1
ATOM 997 N N . ASN A 1 132 ? -0.608 -6.853 9.254 1.00 94.56 132 ASN A N 1
ATOM 998 C CA . ASN A 1 132 ? -1.133 -7.022 10.607 1.00 94.56 132 ASN A CA 1
ATOM 999 C C . ASN A 1 132 ? -1.628 -5.670 11.156 1.00 94.56 132 ASN A C 1
ATOM 1001 O O . ASN A 1 132 ? -1.662 -4.678 10.427 1.00 94.56 132 ASN A O 1
ATOM 1005 N N . GLU A 1 133 ? -2.018 -5.646 12.429 1.00 91.62 133 GLU A N 1
ATOM 1006 C CA . GLU A 1 133 ? -2.598 -4.476 13.110 1.00 91.62 133 GLU A CA 1
ATOM 1007 C C . GLU A 1 133 ? -1.663 -3.258 13.146 1.00 91.62 133 GLU A C 1
ATOM 1009 O O . GLU A 1 133 ? -2.123 -2.132 13.272 1.00 91.62 133 GLU A O 1
ATOM 1014 N N . THR A 1 134 ? -0.351 -3.459 12.999 1.00 93.50 134 THR A N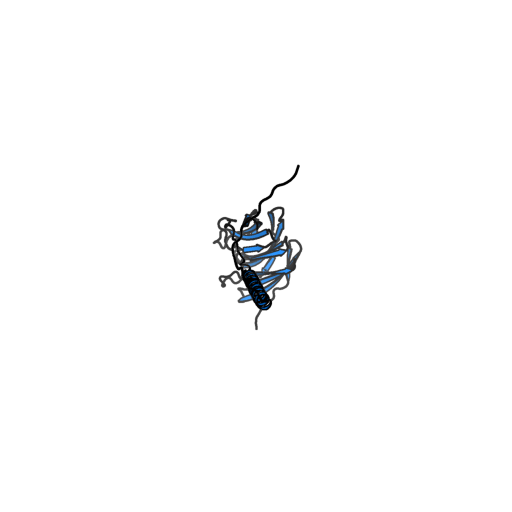 1
ATOM 1015 C CA . THR A 1 134 ? 0.636 -2.370 13.071 1.00 93.50 134 THR A CA 1
ATOM 1016 C C . THR A 1 134 ? 1.462 -2.226 11.802 1.00 93.50 134 THR A C 1
ATOM 1018 O O . THR A 1 134 ? 2.249 -1.292 11.702 1.00 93.50 134 THR A O 1
ATOM 1021 N N . GLN A 1 135 ? 1.328 -3.121 10.818 1.00 95.81 135 GLN A N 1
ATOM 1022 C CA . GLN A 1 135 ? 2.233 -3.160 9.669 1.00 95.81 135 GLN A CA 1
ATOM 1023 C C . GLN A 1 135 ? 1.518 -3.352 8.340 1.00 95.81 135 GLN A C 1
ATOM 1025 O O . GLN A 1 135 ? 0.637 -4.199 8.178 1.00 95.81 135 GLN A O 1
ATOM 1030 N N . LEU A 1 136 ? 1.981 -2.598 7.347 1.00 97.19 136 LEU A N 1
ATOM 1031 C CA . LEU A 1 136 ? 1.495 -2.619 5.975 1.00 97.19 136 LEU A CA 1
ATOM 1032 C C . LEU A 1 136 ? 2.669 -2.696 5.015 1.00 97.19 136 LEU A C 1
ATOM 1034 O O . LEU A 1 136 ? 3.752 -2.186 5.289 1.00 97.19 136 LEU A O 1
ATOM 1038 N N . VAL A 1 137 ? 2.431 -3.278 3.848 1.00 97.88 137 VAL A N 1
ATOM 1039 C CA . VAL A 1 137 ? 3.365 -3.23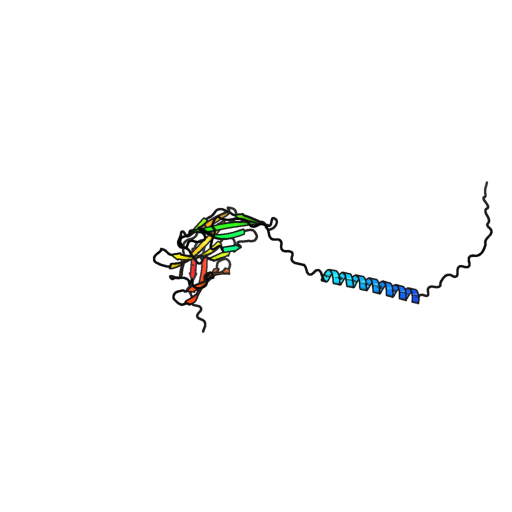6 2.725 1.00 97.88 137 VAL A CA 1
ATOM 1040 C C . VAL A 1 137 ? 2.838 -2.248 1.706 1.00 97.88 137 VAL A C 1
ATOM 1042 O O . VAL A 1 137 ? 1.702 -2.371 1.247 1.00 97.88 137 VAL A O 1
ATOM 1045 N N . VAL A 1 138 ? 3.683 -1.296 1.328 1.00 97.38 138 VAL A N 1
ATOM 1046 C CA . VAL A 1 138 ? 3.475 -0.430 0.169 1.00 97.38 138 VAL A CA 1
ATOM 1047 C C . VAL A 1 138 ? 4.404 -0.894 -0.933 1.00 97.38 138 VAL A C 1
ATOM 1049 O O . VAL A 1 138 ? 5.600 -1.040 -0.707 1.00 97.38 138 VAL A O 1
ATOM 1052 N N . ALA A 1 139 ? 3.866 -1.093 -2.129 1.00 96.31 139 ALA A N 1
ATOM 1053 C CA . ALA A 1 139 ? 4.634 -1.420 -3.319 1.00 96.31 139 ALA A CA 1
ATOM 1054 C C . ALA A 1 139 ? 4.323 -0.423 -4.428 1.00 96.31 139 ALA A C 1
ATOM 1056 O O . ALA A 1 139 ? 3.175 -0.013 -4.598 1.00 96.31 139 ALA A O 1
ATOM 1057 N N . HIS A 1 140 ? 5.340 -0.021 -5.171 1.00 94.12 140 HIS A N 1
ATOM 1058 C CA . HIS A 1 140 ? 5.204 0.916 -6.272 1.00 94.12 140 HIS A CA 1
ATOM 1059 C C . HIS A 1 140 ? 6.333 0.722 -7.280 1.00 94.12 140 HIS A C 1
ATOM 1061 O O . HIS A 1 140 ? 7.361 0.113 -6.989 1.00 94.12 140 HIS A O 1
ATOM 1067 N N . GLN A 1 141 ? 6.128 1.232 -8.485 1.00 92.94 141 GLN A N 1
ATOM 1068 C CA . GLN A 1 141 ? 7.217 1.464 -9.415 1.00 92.94 141 GLN A CA 1
ATOM 1069 C C . GLN A 1 141 ? 7.872 2.800 -9.074 1.00 92.94 141 GLN A C 1
ATOM 1071 O O . GLN A 1 141 ? 7.177 3.811 -8.963 1.00 92.94 141 GLN A O 1
ATOM 1076 N N . TRP A 1 142 ? 9.191 2.802 -8.972 1.00 93.12 142 TRP A N 1
ATOM 1077 C CA . TRP A 1 142 ? 10.014 3.980 -8.743 1.00 93.12 142 TRP A CA 1
ATOM 1078 C C . TRP A 1 142 ? 10.999 4.174 -9.899 1.00 93.12 142 TRP A C 1
ATOM 1080 O O . TRP A 1 142 ? 11.418 3.203 -10.538 1.00 93.12 142 TRP A O 1
ATOM 1090 N N . SER A 1 143 ? 11.350 5.429 -10.179 1.00 89.94 143 SER A N 1
ATOM 1091 C CA . SER A 1 143 ? 12.356 5.802 -11.171 1.00 89.94 143 SER A CA 1
ATOM 1092 C C . SER A 1 143 ? 13.336 6.812 -10.590 1.00 89.94 143 SER A C 1
ATOM 1094 O O . SER A 1 143 ? 12.929 7.766 -9.936 1.00 89.94 143 SER A O 1
ATOM 1096 N N . ASP A 1 144 ? 14.618 6.643 -10.896 1.00 86.69 144 ASP A N 1
ATOM 1097 C CA . ASP A 1 144 ? 15.671 7.634 -10.640 1.00 86.69 144 ASP A CA 1
ATOM 1098 C C . ASP A 1 144 ? 15.863 8.615 -11.815 1.00 86.69 144 ASP A C 1
ATOM 1100 O O . ASP A 1 144 ? 16.770 9.445 -11.798 1.00 86.69 144 ASP A O 1
ATOM 1104 N N . GLY A 1 145 ? 15.007 8.532 -12.840 1.00 84.56 145 GLY A N 1
ATOM 1105 C CA . GLY A 1 145 ? 15.110 9.300 -14.080 1.00 84.56 145 GLY A CA 1
ATOM 1106 C C . GLY A 1 145 ? 15.928 8.621 -15.184 1.00 84.56 145 GLY A C 1
ATOM 1107 O O . GLY A 1 145 ? 15.816 9.037 -16.337 1.00 84.56 145 GLY A O 1
ATOM 1108 N N . GLU A 1 146 ? 16.684 7.561 -14.878 1.00 82.75 146 GLU A N 1
ATOM 1109 C CA . GLU A 1 146 ? 17.446 6.773 -15.861 1.00 82.75 146 GLU A CA 1
ATOM 1110 C C . GLU A 1 146 ? 16.891 5.350 -16.017 1.00 82.75 146 GLU A C 1
ATOM 1112 O O . GLU A 1 146 ? 16.853 4.803 -17.121 1.00 82.75 146 GLU A O 1
ATOM 1117 N N . GLY A 1 147 ? 16.420 4.763 -14.918 1.00 85.69 147 GLY A N 1
ATOM 1118 C CA . GLY A 1 147 ? 15.837 3.434 -14.840 1.00 85.69 147 GLY A CA 1
ATOM 1119 C C . GLY A 1 147 ? 14.495 3.421 -14.113 1.00 85.69 147 GLY A C 1
ATOM 1120 O O . GLY A 1 147 ? 14.045 4.405 -13.527 1.00 85.69 147 GLY A O 1
ATOM 1121 N N . VAL A 1 148 ? 13.830 2.270 -14.175 1.00 91.19 148 VAL A N 1
ATOM 1122 C CA . VAL A 1 148 ? 12.566 1.995 -13.484 1.00 91.19 148 VAL A CA 1
ATOM 1123 C C . VAL A 1 148 ? 12.670 0.657 -12.771 1.00 91.19 148 VAL A C 1
ATOM 1125 O O . VAL A 1 148 ? 13.158 -0.323 -13.337 1.00 91.19 148 VAL A O 1
ATOM 1128 N N . THR A 1 149 ? 12.219 0.618 -11.523 1.00 93.00 149 THR A N 1
ATOM 1129 C CA . THR A 1 149 ? 12.248 -0.584 -10.687 1.00 93.00 149 THR A CA 1
ATOM 1130 C C . THR A 1 149 ? 10.968 -0.714 -9.876 1.00 93.00 149 THR A C 1
ATOM 1132 O O . THR A 1 149 ? 10.319 0.271 -9.530 1.00 93.00 149 THR A O 1
ATOM 1135 N N . GLY A 1 150 ? 10.596 -1.953 -9.572 1.00 94.19 150 GLY A N 1
ATOM 1136 C CA . GLY A 1 150 ? 9.579 -2.257 -8.581 1.00 94.19 150 GLY A CA 1
ATOM 1137 C C . GLY A 1 150 ? 10.189 -2.254 -7.187 1.00 94.19 150 GLY A C 1
ATOM 1138 O O . GLY A 1 150 ? 11.067 -3.072 -6.895 1.00 94.19 150 GLY A O 1
ATOM 1139 N N . VAL A 1 151 ? 9.699 -1.370 -6.323 1.00 94.50 151 VAL A N 1
ATOM 1140 C CA . VAL A 1 151 ? 10.158 -1.218 -4.942 1.00 94.50 151 VAL A CA 1
ATOM 1141 C C . VAL A 1 151 ? 9.011 -1.379 -3.951 1.00 94.50 151 VAL A C 1
ATOM 1143 O O . VAL A 1 151 ? 7.852 -1.066 -4.227 1.00 94.50 151 VAL A O 1
ATOM 1146 N N . ALA A 1 152 ? 9.335 -1.882 -2.770 1.00 96.25 152 ALA A N 1
ATOM 1147 C CA . ALA A 1 152 ? 8.405 -2.029 -1.671 1.00 96.25 152 ALA A CA 1
ATOM 1148 C C . ALA A 1 152 ? 9.020 -1.548 -0.357 1.00 96.25 152 ALA A C 1
ATOM 1150 O O . ALA A 1 152 ? 10.236 -1.594 -0.166 1.00 96.25 152 ALA A O 1
ATOM 1151 N N . ARG A 1 153 ? 8.158 -1.089 0.547 1.00 96.00 153 ARG A N 1
ATOM 1152 C CA . ARG A 1 153 ? 8.496 -0.600 1.886 1.00 96.00 153 ARG A CA 1
ATOM 1153 C C . ARG A 1 153 ? 7.486 -1.146 2.888 1.00 96.00 153 ARG A C 1
ATOM 1155 O O . ARG A 1 153 ? 6.314 -1.329 2.550 1.00 96.00 153 ARG A O 1
ATOM 1162 N N . VAL A 1 154 ? 7.932 -1.368 4.119 1.00 97.00 154 VAL A N 1
ATOM 1163 C CA . VAL A 1 154 ? 7.031 -1.606 5.254 1.00 97.00 154 VAL A CA 1
ATOM 1164 C C . VAL A 1 154 ? 6.654 -0.256 5.853 1.00 97.00 154 VAL A C 1
ATOM 1166 O O . VAL A 1 154 ? 7.527 0.574 6.097 1.00 97.00 154 VAL A O 1
ATOM 1169 N N . LEU A 1 155 ? 5.367 -0.030 6.087 1.00 97.06 155 LEU A N 1
ATOM 1170 C CA . LEU A 1 155 ? 4.886 1.036 6.956 1.00 97.06 155 LEU A CA 1
ATOM 1171 C C . LEU A 1 155 ? 4.539 0.426 8.307 1.00 97.06 155 LEU A C 1
ATOM 1173 O O . LEU A 1 155 ? 3.770 -0.533 8.349 1.00 97.06 155 LEU A O 1
ATOM 1177 N N . THR A 1 156 ? 5.079 0.990 9.382 1.00 95.88 156 THR A N 1
ATOM 1178 C CA . THR A 1 156 ? 4.680 0.661 10.753 1.00 95.88 156 THR A CA 1
ATOM 1179 C C . THR A 1 156 ? 3.808 1.788 11.292 1.00 95.88 156 THR A C 1
ATOM 1181 O O . THR A 1 156 ? 4.234 2.945 11.266 1.00 95.88 156 THR A O 1
ATOM 1184 N N . ILE A 1 157 ? 2.610 1.455 11.758 1.00 94.50 157 ILE A N 1
ATOM 1185 C CA . ILE A 1 157 ? 1.658 2.381 12.367 1.00 94.50 157 ILE A CA 1
ATOM 1186 C C . ILE A 1 157 ? 1.741 2.270 13.886 1.00 94.50 157 ILE A C 1
ATOM 1188 O O . ILE A 1 157 ? 1.745 1.167 14.432 1.00 94.50 157 ILE A O 1
ATOM 1192 N N . ASP A 1 158 ? 1.738 3.422 14.545 1.00 91.69 158 ASP A N 1
ATOM 1193 C CA . ASP A 1 158 ? 1.305 3.558 15.933 1.00 91.69 158 ASP A CA 1
ATOM 1194 C C . ASP A 1 158 ? -0.084 4.212 15.923 1.00 91.69 158 ASP A C 1
ATOM 1196 O O . ASP A 1 158 ? -0.202 5.403 15.620 1.00 91.69 158 ASP A O 1
ATOM 1200 N N . VAL A 1 159 ? -1.128 3.405 16.154 1.00 82.94 159 VAL A N 1
ATOM 1201 C CA . VAL A 1 159 ? -2.534 3.845 16.077 1.00 82.94 159 VAL A CA 1
ATOM 1202 C C . VAL A 1 159 ? -2.913 4.759 17.238 1.00 82.94 159 VAL A C 1
ATOM 1204 O O . VAL A 1 159 ? -3.743 5.637 17.067 1.00 82.94 159 VAL A O 1
ATOM 1207 N N . ASP A 1 160 ? -2.256 4.627 18.394 1.00 85.50 160 ASP A N 1
ATOM 1208 C CA . ASP A 1 160 ? -2.537 5.468 19.563 1.00 85.50 160 ASP A CA 1
ATOM 1209 C C . ASP A 1 160 ? -1.957 6.883 19.404 1.00 85.50 160 ASP A C 1
ATOM 1211 O O . ASP A 1 160 ? -2.355 7.818 20.102 1.00 85.50 160 ASP A O 1
ATOM 1215 N N . GLN A 1 161 ? -0.974 7.038 18.513 1.00 85.19 161 GLN A N 1
ATOM 1216 C CA . GLN A 1 161 ? -0.294 8.306 18.249 1.00 85.19 161 GLN A CA 1
ATOM 1217 C C . GLN A 1 161 ? -0.574 8.873 16.853 1.00 85.19 161 GLN A C 1
ATOM 1219 O O . GLN A 1 161 ? -0.013 9.915 16.511 1.00 85.19 161 GLN A O 1
ATOM 1224 N N . ASP A 1 162 ? -1.377 8.190 16.034 1.00 83.00 162 ASP A N 1
ATOM 1225 C CA . ASP A 1 162 ? -1.601 8.519 14.621 1.00 83.00 162 ASP A CA 1
ATOM 1226 C C . ASP A 1 162 ? -0.298 8.712 13.823 1.00 83.00 162 ASP A C 1
ATOM 1228 O O . ASP A 1 162 ? -0.196 9.571 12.939 1.00 83.00 162 ASP A O 1
ATOM 1232 N N . THR A 1 163 ? 0.739 7.920 14.126 1.00 89.50 163 THR A N 1
ATOM 1233 C CA . THR A 1 163 ? 2.042 8.059 13.458 1.00 89.50 163 THR A CA 1
ATOM 1234 C C . THR A 1 163 ? 2.360 6.906 12.520 1.00 89.50 163 THR A C 1
ATOM 1236 O O . THR A 1 163 ? 1.989 5.754 12.736 1.00 89.50 163 THR A O 1
ATOM 1239 N N . ILE A 1 164 ? 3.101 7.232 11.458 1.00 96.00 164 ILE A N 1
ATOM 1240 C CA . ILE A 1 164 ? 3.634 6.269 10.494 1.00 96.00 164 ILE A CA 1
ATOM 1241 C C . ILE A 1 164 ? 5.160 6.363 10.486 1.00 96.00 164 ILE A C 1
ATOM 1243 O O . ILE A 1 164 ? 5.745 7.426 10.240 1.00 96.00 164 ILE A O 1
ATOM 1247 N N . THR A 1 165 ? 5.810 5.218 10.679 1.00 95.81 165 THR A N 1
ATOM 1248 C CA . THR A 1 165 ? 7.237 5.017 10.420 1.00 95.81 165 THR A CA 1
ATOM 1249 C C . THR A 1 165 ? 7.413 4.281 9.097 1.00 95.81 165 THR A C 1
ATOM 1251 O O . THR A 1 165 ? 6.780 3.255 8.858 1.00 95.81 165 THR A O 1
ATOM 1254 N N . VAL A 1 166 ? 8.275 4.808 8.228 1.00 96.25 166 VAL A N 1
ATOM 1255 C CA . VAL A 1 166 ? 8.548 4.242 6.902 1.00 96.25 166 VAL A CA 1
ATOM 1256 C C . VAL A 1 166 ? 9.843 3.443 6.968 1.00 96.25 166 VAL A C 1
ATOM 1258 O O . VAL A 1 166 ? 10.881 3.984 7.342 1.00 96.25 166 VAL A O 1
ATOM 1261 N N . GLY A 1 167 ? 9.770 2.161 6.623 1.00 95.25 167 GLY A N 1
ATOM 1262 C CA . GLY A 1 167 ? 10.921 1.273 6.542 1.00 95.25 167 GLY A CA 1
ATOM 1263 C C . GLY A 1 167 ? 11.777 1.495 5.293 1.00 95.25 167 GLY A C 1
ATOM 1264 O O . GLY A 1 167 ? 11.447 2.271 4.385 1.00 95.25 167 GLY A O 1
ATOM 1265 N N . ASP A 1 168 ? 12.886 0.761 5.245 1.00 93.56 168 ASP A N 1
ATOM 1266 C CA . ASP A 1 168 ? 13.843 0.821 4.146 1.00 93.56 168 ASP A CA 1
ATOM 1267 C C . ASP A 1 168 ? 13.242 0.353 2.814 1.00 93.56 168 ASP A C 1
ATOM 1269 O O . ASP A 1 168 ? 12.287 -0.428 2.751 1.00 93.56 168 ASP A O 1
ATOM 1273 N N . THR A 1 169 ? 13.843 0.829 1.723 1.00 93.31 169 THR A N 1
ATOM 1274 C CA . THR A 1 169 ? 13.456 0.423 0.366 1.00 93.31 169 THR A CA 1
ATOM 1275 C C . THR A 1 169 ? 13.928 -0.992 0.096 1.00 93.31 169 THR A C 1
ATOM 1277 O O . THR A 1 169 ? 15.093 -1.317 0.314 1.00 93.31 169 THR A O 1
ATOM 1280 N N . THR A 1 170 ? 13.049 -1.824 -0.448 1.00 94.38 170 THR A N 1
ATOM 1281 C CA . THR A 1 170 ? 13.396 -3.163 -0.922 1.00 94.38 170 THR A CA 1
ATOM 1282 C C . THR A 1 170 ? 12.977 -3.320 -2.375 1.00 94.38 170 THR A C 1
ATOM 1284 O O . THR A 1 170 ? 11.803 -3.183 -2.708 1.00 94.38 170 THR A O 1
ATOM 1287 N N . VAL A 1 171 ? 13.930 -3.630 -3.252 1.00 93.75 171 VAL A N 1
ATOM 1288 C CA . VAL A 1 171 ? 13.657 -3.869 -4.674 1.00 93.75 171 VAL A CA 1
ATOM 1289 C C . VAL A 1 171 ? 13.080 -5.273 -4.852 1.00 93.75 171 VAL A C 1
ATOM 1291 O O . VAL A 1 171 ? 13.725 -6.259 -4.496 1.00 93.75 171 VAL A O 1
ATOM 1294 N N . PHE A 1 172 ? 11.880 -5.378 -5.426 1.00 93.38 172 PHE A N 1
ATOM 1295 C CA . PHE A 1 172 ? 11.262 -6.663 -5.780 1.00 93.38 172 PHE A CA 1
ATOM 1296 C C . PHE A 1 172 ? 11.385 -6.998 -7.272 1.00 93.38 172 PHE A C 1
ATOM 1298 O O . PHE A 1 172 ? 11.219 -8.158 -7.659 1.00 93.38 172 PHE A O 1
ATOM 1305 N N . HIS A 1 173 ? 11.677 -6.001 -8.115 1.00 93.00 173 HIS A N 1
ATOM 1306 C CA . HIS A 1 173 ? 11.856 -6.182 -9.555 1.00 93.00 173 HIS A CA 1
ATOM 1307 C C . HIS A 1 173 ? 12.799 -5.124 -10.137 1.00 93.00 173 HIS A C 1
ATOM 1309 O O . HIS A 1 173 ? 12.590 -3.932 -9.943 1.00 93.00 173 HIS A O 1
ATOM 1315 N N . ASN A 1 174 ? 13.823 -5.552 -10.879 1.00 90.81 174 ASN A N 1
ATOM 1316 C CA . ASN A 1 174 ? 14.842 -4.670 -11.473 1.00 90.81 174 ASN A CA 1
ATOM 1317 C C . ASN A 1 174 ? 14.474 -4.206 -12.895 1.00 90.81 174 ASN A C 1
ATOM 1319 O O . ASN A 1 174 ? 15.341 -4.111 -13.761 1.00 90.81 174 ASN A O 1
ATOM 1323 N N . ALA A 1 175 ? 13.187 -4.006 -13.168 1.00 89.44 175 ALA A N 1
ATOM 1324 C CA . ALA A 1 175 ? 12.715 -3.487 -14.445 1.00 89.44 175 ALA A CA 1
ATOM 1325 C C . ALA A 1 175 ? 11.351 -2.801 -14.290 1.00 89.44 175 ALA A C 1
ATOM 1327 O O . ALA A 1 175 ? 10.753 -2.788 -13.209 1.00 89.44 175 ALA A O 1
ATOM 1328 N N . SER A 1 176 ? 10.882 -2.243 -15.404 1.00 89.44 176 SER A N 1
ATOM 1329 C CA . SER A 1 176 ? 9.564 -1.634 -15.551 1.00 89.44 176 SER A CA 1
ATOM 1330 C C . SER A 1 176 ? 8.450 -2.633 -15.226 1.00 89.44 176 SER A C 1
ATOM 1332 O O . SER A 1 176 ? 8.556 -3.835 -15.494 1.00 89.44 176 SER A O 1
ATOM 1334 N N . ILE A 1 177 ? 7.378 -2.120 -14.634 1.00 89.44 177 ILE A N 1
ATOM 1335 C CA . ILE A 1 177 ? 6.140 -2.844 -14.381 1.00 89.44 177 ILE A CA 1
ATOM 1336 C C . ILE A 1 177 ? 5.128 -2.374 -15.423 1.00 89.44 177 ILE A C 1
ATOM 1338 O O . ILE A 1 177 ? 4.880 -1.172 -15.549 1.00 89.44 177 ILE A O 1
ATOM 1342 N N . ASP A 1 178 ? 4.544 -3.321 -16.158 1.00 84.06 178 ASP A N 1
ATOM 1343 C CA . ASP A 1 178 ? 3.763 -3.030 -17.360 1.00 84.06 178 ASP A CA 1
ATOM 1344 C C . ASP A 1 178 ? 2.612 -2.052 -17.072 1.00 84.06 178 ASP A C 1
ATOM 1346 O O . ASP A 1 178 ? 1.707 -2.273 -16.257 1.00 84.06 178 ASP A O 1
ATOM 1350 N N . ALA A 1 179 ? 2.690 -0.928 -17.774 1.00 66.38 179 ALA A N 1
ATOM 1351 C CA . ALA A 1 179 ? 1.792 0.201 -17.704 1.00 66.38 179 ALA A CA 1
ATOM 1352 C C . ALA A 1 179 ? 0.658 0.152 -18.741 1.00 66.38 179 ALA A C 1
ATOM 1354 O O . ALA A 1 179 ? -0.270 0.964 -18.632 1.00 66.38 179 ALA A O 1
ATOM 1355 N N . ALA A 1 180 ? 0.753 -0.735 -19.738 1.00 61.84 180 ALA A N 1
ATOM 1356 C CA . ALA A 1 180 ? -0.131 -0.819 -20.897 1.00 61.84 180 ALA A CA 1
ATOM 1357 C C . ALA A 1 180 ? -1.569 -1.164 -20.502 1.00 61.84 180 ALA A C 1
ATOM 1359 O O . ALA A 1 180 ? -2.525 -0.719 -21.141 1.00 61.84 180 ALA A O 1
ATOM 1360 N N . PHE A 1 181 ? -1.747 -1.872 -19.388 1.00 56.47 181 PHE A N 1
ATOM 1361 C CA . PHE A 1 181 ? -3.048 -2.002 -18.761 1.00 56.47 181 PHE A CA 1
ATOM 1362 C C . PHE A 1 181 ? -3.391 -0.687 -18.045 1.00 56.47 181 PHE A C 1
ATOM 1364 O O . PHE A 1 181 ? -2.692 -0.225 -17.143 1.00 56.47 181 PHE A O 1
ATOM 1371 N N . THR A 1 182 ? -4.535 -0.091 -18.384 1.00 59.94 182 THR A N 1
ATOM 1372 C CA . THR A 1 182 ? -5.125 1.078 -17.691 1.00 59.94 182 THR A CA 1
ATOM 1373 C C . THR A 1 182 ? -5.417 0.835 -16.201 1.00 59.94 182 THR A C 1
ATOM 1375 O O . THR A 1 182 ? -5.930 1.711 -15.509 1.00 59.94 182 THR A O 1
ATOM 1378 N N . HIS A 1 183 ? -5.105 -0.359 -15.701 1.00 68.62 183 HIS A N 1
ATOM 1379 C CA . HIS A 1 183 ? -5.267 -0.791 -14.329 1.00 68.62 183 HIS A CA 1
ATOM 1380 C C . HIS A 1 183 ? -3.914 -0.814 -13.616 1.00 68.62 183 HIS A C 1
ATOM 1382 O O . HIS A 1 183 ? -2.844 -0.765 -14.217 1.00 68.62 183 HIS A O 1
ATOM 1388 N N . ASN A 1 184 ? -3.959 -0.844 -12.293 1.00 81.00 184 ASN A N 1
ATOM 1389 C CA . ASN A 1 184 ? -2.752 -0.943 -11.497 1.00 81.00 184 ASN A CA 1
ATOM 1390 C C . ASN A 1 184 ? -2.214 -2.385 -11.560 1.00 81.00 184 ASN A C 1
ATOM 1392 O O . ASN A 1 184 ? -2.937 -3.287 -11.139 1.00 81.00 184 ASN A O 1
ATOM 1396 N N . PRO A 1 185 ? -0.999 -2.607 -12.092 1.00 89.12 185 PRO A N 1
ATOM 1397 C CA . PRO A 1 185 ? -0.454 -3.937 -12.330 1.00 89.12 185 PRO A CA 1
ATOM 1398 C C . PRO A 1 185 ? 0.015 -4.623 -11.047 1.00 89.12 185 PRO A C 1
ATOM 1400 O O . PRO A 1 185 ? 0.185 -5.834 -11.060 1.00 89.12 185 PRO A O 1
ATOM 1403 N N . ILE A 1 186 ? 0.226 -3.886 -9.951 1.00 93.31 186 ILE A N 1
ATOM 1404 C CA . ILE A 1 186 ? 0.646 -4.465 -8.673 1.00 93.31 186 ILE A CA 1
ATOM 1405 C C . ILE A 1 186 ? -0.585 -4.873 -7.868 1.00 93.31 186 ILE A C 1
ATOM 1407 O O . ILE A 1 186 ? -1.509 -4.077 -7.696 1.00 93.31 186 ILE A O 1
ATOM 1411 N N . SER A 1 187 ? -0.570 -6.076 -7.300 1.00 94.12 187 SER A N 1
ATOM 1412 C CA . SER A 1 187 ? -1.545 -6.529 -6.305 1.00 94.12 187 SER A CA 1
ATOM 1413 C C . SER A 1 187 ? -0.861 -7.319 -5.194 1.00 94.12 187 SER A C 1
ATOM 1415 O O . SER A 1 187 ? 0.052 -8.104 -5.453 1.00 94.12 187 SER A O 1
ATOM 1417 N N . ILE A 1 188 ? -1.295 -7.100 -3.954 1.00 97.06 188 ILE A N 1
ATOM 1418 C CA . ILE A 1 188 ? -0.715 -7.700 -2.751 1.00 97.06 188 ILE A CA 1
ATOM 1419 C C . ILE A 1 188 ? -1.822 -8.437 -1.996 1.00 97.06 188 ILE A C 1
ATOM 1421 O O . ILE A 1 188 ? -2.907 -7.898 -1.785 1.00 97.06 188 ILE A O 1
ATOM 1425 N N . ALA A 1 189 ? -1.539 -9.659 -1.559 1.00 97.06 189 ALA A N 1
ATOM 1426 C CA . ALA A 1 189 ? -2.417 -10.459 -0.722 1.00 97.06 189 ALA A CA 1
ATOM 1427 C C . ALA A 1 189 ? -1.692 -10.847 0.569 1.00 97.06 189 ALA A C 1
ATOM 1429 O O . ALA A 1 189 ? -0.629 -11.465 0.527 1.00 97.06 189 ALA A O 1
ATOM 1430 N N . LYS A 1 190 ? -2.294 -10.516 1.714 1.00 97.19 190 LYS A N 1
ATOM 1431 C CA . LYS A 1 190 ? -1.877 -11.031 3.021 1.00 97.19 190 LYS A CA 1
ATOM 1432 C C . LYS A 1 190 ? -2.073 -12.551 3.046 1.00 97.19 190 LYS A C 1
ATOM 1434 O O . LYS A 1 190 ? -3.138 -13.033 2.661 1.00 97.19 190 LYS A O 1
ATOM 1439 N N . LEU A 1 191 ? -1.057 -13.286 3.497 1.00 96.19 191 LEU A N 1
ATOM 1440 C CA . LEU A 1 191 ? -1.112 -14.739 3.692 1.00 96.19 191 LEU A CA 1
ATOM 1441 C C . LEU A 1 191 ? -1.178 -15.087 5.183 1.00 96.19 191 LEU A C 1
ATOM 1443 O O . LEU A 1 191 ? -1.996 -15.908 5.589 1.00 96.19 191 LEU A O 1
ATOM 1447 N N . THR A 1 192 ? -0.340 -14.434 5.988 1.00 96.06 192 THR A N 1
ATOM 1448 C CA . THR A 1 192 ? -0.315 -14.517 7.458 1.00 96.06 192 THR A CA 1
ATOM 1449 C C . THR A 1 192 ? -0.054 -13.127 8.044 1.00 96.06 192 THR A C 1
ATOM 1451 O O . THR A 1 192 ? 0.085 -12.164 7.293 1.00 96.06 192 THR A O 1
ATOM 1454 N N . ASP A 1 193 ? 0.058 -13.011 9.368 1.00 95.19 193 ASP A N 1
ATOM 1455 C CA . ASP A 1 193 ? 0.384 -11.744 10.046 1.00 95.19 193 ASP A CA 1
ATOM 1456 C C . ASP A 1 193 ? 1.834 -11.272 9.838 1.00 95.19 193 ASP A C 1
ATOM 1458 O O . ASP A 1 193 ? 2.209 -10.187 10.276 1.00 95.19 193 ASP A O 1
ATOM 1462 N N . GLU A 1 194 ? 2.642 -12.063 9.133 1.00 94.94 194 GLU A N 1
ATOM 1463 C CA . GLU A 1 194 ? 4.042 -11.756 8.828 1.00 94.94 194 GLU A CA 1
ATOM 1464 C C . GLU A 1 194 ? 4.383 -11.966 7.350 1.00 94.94 194 GLU A C 1
ATOM 1466 O O . GLU A 1 194 ? 5.492 -11.647 6.936 1.00 94.94 194 GLU A O 1
ATOM 1471 N N . SER A 1 195 ? 3.471 -12.508 6.533 1.00 95.25 195 SER A N 1
ATOM 1472 C CA . SER A 1 195 ? 3.775 -12.898 5.152 1.00 95.25 195 SER A CA 1
ATOM 1473 C C . SER A 1 195 ? 2.700 -12.489 4.156 1.00 95.25 195 SER A C 1
ATOM 1475 O O . SER A 1 195 ? 1.507 -12.400 4.467 1.00 95.25 195 SER A O 1
ATOM 1477 N N . PHE A 1 196 ? 3.130 -12.260 2.920 1.00 96.81 196 PHE A N 1
ATOM 1478 C CA . PHE A 1 196 ? 2.275 -11.829 1.825 1.00 96.81 196 PHE A CA 1
ATOM 1479 C C . PHE A 1 196 ? 2.768 -12.374 0.482 1.00 96.81 196 PHE A C 1
ATOM 1481 O O . PHE A 1 196 ? 3.940 -12.710 0.301 1.00 96.81 196 PHE A O 1
ATOM 1488 N N . ALA A 1 197 ? 1.863 -12.422 -0.488 1.00 96.50 197 ALA A N 1
ATOM 1489 C CA . ALA A 1 197 ? 2.189 -12.600 -1.895 1.00 96.50 197 ALA A CA 1
ATOM 1490 C C . ALA A 1 197 ? 1.974 -11.275 -2.626 1.00 96.50 197 ALA A C 1
ATOM 1492 O O . ALA A 1 197 ? 0.949 -10.622 -2.437 1.00 96.50 197 ALA A O 1
ATOM 1493 N N . MET A 1 198 ? 2.910 -10.890 -3.485 1.00 95.62 198 MET A N 1
ATOM 1494 C CA . MET A 1 198 ? 2.765 -9.746 -4.378 1.00 95.62 198 MET A CA 1
ATOM 1495 C C . MET A 1 198 ? 2.893 -10.223 -5.814 1.00 95.62 198 MET A C 1
ATOM 1497 O O . MET A 1 198 ? 3.866 -10.887 -6.164 1.00 95.62 198 MET A O 1
ATOM 1501 N N . CYS A 1 199 ? 1.914 -9.879 -6.642 1.00 93.00 199 CYS A N 1
ATOM 1502 C CA . CYS A 1 199 ? 1.948 -10.130 -8.072 1.00 93.00 199 CYS A CA 1
ATOM 1503 C C . CYS A 1 199 ? 2.023 -8.821 -8.855 1.00 93.00 199 CYS A C 1
ATOM 1505 O O . CYS A 1 199 ? 1.517 -7.790 -8.410 1.00 93.00 199 CYS A O 1
ATOM 1507 N N . PHE A 1 200 ? 2.699 -8.875 -9.998 1.00 91.88 200 PHE A N 1
ATOM 1508 C CA . PHE A 1 200 ? 2.906 -7.735 -10.881 1.00 91.88 200 PHE A CA 1
ATOM 1509 C C . PHE A 1 200 ? 3.111 -8.186 -12.330 1.00 91.88 200 PHE A C 1
ATOM 1511 O O . PHE A 1 200 ? 3.488 -9.333 -12.581 1.00 91.88 200 PHE A O 1
ATOM 1518 N N . ALA A 1 201 ? 2.859 -7.287 -13.278 1.00 89.94 201 ALA A N 1
ATOM 1519 C CA . ALA A 1 201 ? 3.115 -7.514 -14.696 1.00 89.94 201 ALA A CA 1
ATOM 1520 C C . ALA A 1 201 ? 4.529 -7.037 -15.055 1.00 89.94 201 ALA A C 1
ATOM 1522 O O . ALA A 1 201 ? 4.880 -5.886 -14.807 1.00 89.94 201 ALA A O 1
ATOM 1523 N N . ASP A 1 202 ? 5.357 -7.928 -15.590 1.00 89.31 202 ASP A N 1
ATOM 1524 C CA . ASP A 1 202 ? 6.718 -7.612 -16.017 1.00 89.31 202 ASP A CA 1
ATOM 1525 C C . ASP A 1 202 ? 6.732 -7.090 -17.452 1.00 89.31 202 ASP A C 1
ATOM 1527 O O . ASP A 1 202 ? 6.586 -7.874 -18.385 1.00 89.31 202 ASP A O 1
ATOM 1531 N N . ASP A 1 203 ? 6.980 -5.792 -17.608 1.00 86.50 203 ASP A N 1
ATOM 1532 C CA . ASP A 1 203 ? 7.009 -5.084 -18.898 1.00 86.50 203 ASP A CA 1
ATOM 1533 C C . ASP A 1 203 ? 8.055 -5.660 -19.866 1.00 86.50 203 ASP A C 1
ATOM 1535 O O . ASP A 1 203 ? 7.887 -5.647 -21.078 1.00 86.50 203 ASP A O 1
ATOM 1539 N N . ALA A 1 204 ? 9.154 -6.215 -19.343 1.00 84.69 204 ALA A N 1
ATOM 1540 C CA . ALA A 1 204 ? 10.217 -6.752 -20.190 1.00 84.69 204 ALA A CA 1
ATOM 1541 C C . ALA A 1 204 ? 9.853 -8.096 -20.839 1.00 84.69 204 ALA A C 1
ATOM 1543 O O . ALA A 1 204 ? 10.487 -8.500 -21.815 1.00 84.69 204 ALA A O 1
ATOM 1544 N N . THR A 1 205 ? 8.904 -8.838 -20.260 1.00 85.19 205 THR A N 1
ATOM 1545 C CA . THR A 1 205 ? 8.573 -10.199 -20.711 1.00 85.19 205 THR A CA 1
ATOM 1546 C C . THR A 1 205 ? 7.087 -10.433 -20.954 1.00 85.19 205 THR A C 1
ATOM 1548 O O . THR A 1 205 ? 6.723 -11.557 -21.294 1.00 85.19 205 THR A O 1
ATOM 1551 N N . ASP A 1 206 ? 6.244 -9.419 -20.746 1.00 82.56 206 ASP A N 1
ATOM 1552 C CA . ASP A 1 206 ? 4.777 -9.482 -20.771 1.00 82.56 206 ASP A CA 1
ATOM 1553 C C . ASP A 1 206 ? 4.178 -10.591 -19.881 1.00 82.56 206 ASP A C 1
ATOM 1555 O O . ASP A 1 206 ? 3.059 -11.062 -20.090 1.00 82.56 206 ASP A O 1
ATOM 1559 N N . ASN A 1 207 ? 4.920 -11.037 -18.860 1.00 85.69 207 ASN A N 1
ATOM 1560 C CA . ASN A 1 207 ? 4.492 -12.108 -17.962 1.00 85.69 207 ASN A CA 1
ATOM 1561 C C . ASN A 1 207 ? 4.001 -11.568 -16.620 1.00 85.69 207 ASN A C 1
ATOM 1563 O O . ASN A 1 207 ? 4.584 -10.655 -16.035 1.00 85.69 207 ASN A O 1
ATOM 1567 N N . GLY A 1 208 ? 3.015 -12.254 -16.042 1.00 88.38 208 GLY A N 1
ATOM 1568 C CA . GLY A 1 208 ? 2.720 -12.137 -14.618 1.00 88.38 208 GLY A CA 1
ATOM 1569 C C . GLY A 1 208 ? 3.835 -12.765 -13.774 1.00 88.38 208 GLY A C 1
ATOM 1570 O O . GLY A 1 208 ? 4.222 -13.924 -13.969 1.00 88.38 208 GLY A O 1
ATOM 1571 N N . LYS A 1 209 ? 4.344 -12.016 -12.801 1.00 90.19 209 LYS A N 1
ATOM 1572 C CA . LYS A 1 209 ? 5.301 -12.492 -11.798 1.00 90.19 209 LYS A CA 1
ATOM 1573 C C . LYS A 1 209 ? 4.677 -12.449 -10.416 1.00 90.19 209 LYS A C 1
ATOM 1575 O O . LYS A 1 209 ? 3.820 -11.615 -10.139 1.00 90.19 209 LYS A O 1
ATOM 1580 N N . VAL A 1 210 ? 5.122 -13.357 -9.551 1.00 92.19 210 VAL A N 1
ATOM 1581 C CA . VAL A 1 210 ? 4.775 -13.354 -8.130 1.00 92.19 210 VAL A CA 1
ATOM 1582 C C . VAL A 1 210 ? 6.040 -13.436 -7.283 1.00 92.19 210 VAL A C 1
ATOM 1584 O O . VAL A 1 210 ? 6.973 -14.183 -7.600 1.00 92.19 210 VAL A O 1
ATOM 1587 N N . VAL A 1 211 ? 6.061 -12.676 -6.196 1.00 94.12 211 VAL A N 1
ATOM 1588 C CA . VAL A 1 211 ? 7.055 -12.755 -5.124 1.00 94.12 211 VAL A CA 1
ATOM 1589 C C . VAL A 1 211 ? 6.342 -13.046 -3.813 1.00 94.12 211 VAL A C 1
ATOM 1591 O O . VAL A 1 211 ? 5.232 -12.564 -3.580 1.00 94.12 211 VAL A O 1
ATOM 1594 N N . ILE A 1 212 ? 6.979 -13.842 -2.960 1.00 94.38 212 ILE A N 1
ATOM 1595 C CA . ILE A 1 212 ? 6.540 -14.029 -1.577 1.00 94.38 212 ILE A CA 1
ATOM 1596 C C . ILE A 1 212 ? 7.448 -13.185 -0.700 1.00 94.38 212 ILE A C 1
ATOM 1598 O O . ILE A 1 212 ? 8.674 -13.270 -0.818 1.00 94.38 212 ILE A O 1
ATOM 1602 N N . GLY A 1 213 ? 6.851 -12.371 0.159 1.00 94.38 213 GLY A N 1
ATOM 1603 C CA . GLY A 1 213 ? 7.580 -11.560 1.114 1.00 94.38 213 GLY A CA 1
ATOM 1604 C C . GLY A 1 213 ? 7.178 -11.873 2.544 1.00 94.38 213 GLY A C 1
ATOM 1605 O O . GLY A 1 213 ? 6.042 -12.267 2.806 1.00 94.38 213 GLY A O 1
ATOM 1606 N N . ASN A 1 214 ? 8.127 -11.671 3.449 1.00 94.94 214 ASN A N 1
ATOM 1607 C CA . ASN A 1 214 ? 7.926 -11.705 4.888 1.00 94.94 214 ASN A CA 1
ATOM 1608 C C . ASN A 1 214 ? 8.340 -10.364 5.499 1.00 94.94 214 ASN A C 1
ATOM 1610 O O . ASN A 1 214 ? 9.236 -9.691 4.980 1.00 94.94 214 ASN A O 1
ATOM 1614 N N . ILE A 1 215 ? 7.716 -10.000 6.612 1.00 93.12 215 ILE A N 1
ATOM 1615 C CA . ILE A 1 215 ? 8.092 -8.859 7.441 1.00 93.12 215 ILE A CA 1
ATOM 1616 C C . ILE A 1 215 ? 8.821 -9.382 8.678 1.00 93.12 215 ILE A C 1
ATOM 1618 O O . ILE A 1 215 ? 8.344 -10.288 9.352 1.00 93.12 215 ILE A O 1
ATOM 1622 N N . SER A 1 216 ? 9.983 -8.803 8.976 1.00 84.88 216 SER A N 1
ATOM 1623 C CA . SER A 1 216 ? 10.729 -9.053 10.211 1.00 84.88 216 SER A CA 1
ATOM 1624 C C . SER A 1 216 ? 11.122 -7.711 10.822 1.00 84.88 216 SER A C 1
ATOM 1626 O O . SER A 1 216 ? 12.069 -7.069 10.365 1.00 84.88 216 SER A O 1
ATOM 1628 N N . GLY A 1 217 ? 10.383 -7.264 11.840 1.00 81.12 217 GLY A N 1
ATOM 1629 C CA . GLY A 1 217 ? 10.505 -5.895 12.348 1.00 81.12 217 GLY A CA 1
ATOM 1630 C C . GLY A 1 217 ? 10.124 -4.888 11.261 1.00 81.12 217 GLY A C 1
ATOM 1631 O O . GLY A 1 217 ? 9.089 -5.037 10.625 1.00 81.12 217 GLY A O 1
ATOM 1632 N N . SER A 1 218 ? 10.965 -3.887 11.002 1.00 78.75 218 SER A N 1
ATOM 1633 C CA . SER A 1 218 ? 10.762 -2.903 9.925 1.00 78.75 218 SER A CA 1
ATOM 1634 C C . SER A 1 218 ? 11.333 -3.332 8.566 1.00 78.75 218 SER A C 1
ATOM 1636 O O . SER A 1 218 ? 11.348 -2.535 7.628 1.00 78.75 218 SER A O 1
ATOM 1638 N N . THR A 1 219 ? 11.843 -4.561 8.452 1.00 83.50 219 THR A N 1
ATOM 1639 C CA . THR A 1 219 ? 12.532 -5.046 7.253 1.00 83.50 219 THR A CA 1
ATOM 1640 C C . THR A 1 219 ? 11.631 -5.953 6.425 1.00 83.50 219 THR A C 1
ATOM 1642 O O . THR A 1 219 ? 10.966 -6.848 6.952 1.00 83.50 219 THR A O 1
ATOM 1645 N N . LEU A 1 220 ? 11.667 -5.753 5.106 1.00 89.31 220 LEU A N 1
ATOM 1646 C CA . LEU A 1 220 ? 11.048 -6.634 4.125 1.00 89.31 220 LEU A CA 1
ATOM 1647 C C . LEU A 1 220 ? 12.057 -7.687 3.657 1.00 89.31 220 LEU A C 1
ATOM 1649 O O . LEU A 1 220 ? 13.167 -7.355 3.243 1.00 89.31 220 LEU A O 1
ATOM 1653 N N . ILE A 1 221 ? 11.665 -8.956 3.671 1.00 88.38 221 ILE A N 1
ATOM 1654 C CA . ILE A 1 221 ? 12.476 -10.063 3.156 1.00 88.38 221 ILE A CA 1
ATOM 1655 C C . ILE A 1 221 ? 11.722 -10.698 1.995 1.00 88.38 221 ILE A C 1
ATOM 1657 O O . ILE A 1 221 ? 10.650 -11.267 2.189 1.00 88.38 221 ILE A O 1
ATOM 1661 N N . LEU A 1 222 ? 12.280 -10.623 0.787 1.00 86.94 222 LEU A N 1
ATOM 1662 C CA . LEU A 1 222 ? 11.668 -11.179 -0.420 1.00 86.94 222 LEU A CA 1
ATOM 1663 C C . LEU A 1 222 ? 12.319 -12.507 -0.796 1.00 86.94 222 LEU A C 1
ATOM 1665 O O . LEU A 1 222 ? 13.541 -12.611 -0.894 1.00 86.94 222 LEU A O 1
ATOM 1669 N N . THR A 1 223 ? 11.496 -13.524 -1.042 1.00 78.44 223 THR A N 1
ATOM 1670 C CA . THR A 1 223 ? 11.954 -14.846 -1.478 1.00 78.44 223 THR A CA 1
ATOM 1671 C C . THR A 1 223 ? 11.622 -15.041 -2.956 1.00 78.44 223 THR A C 1
ATOM 1673 O O . THR A 1 223 ? 10.469 -14.881 -3.347 1.00 78.44 223 THR A O 1
ATOM 1676 N N . ASN A 1 224 ? 12.650 -15.379 -3.747 1.00 62.78 224 ASN A N 1
ATOM 1677 C CA . ASN A 1 224 ? 12.662 -15.723 -5.180 1.00 62.78 224 ASN A CA 1
ATOM 1678 C C . ASN A 1 224 ? 11.389 -15.428 -5.993 1.00 62.78 224 ASN A C 1
ATOM 1680 O O . ASN A 1 224 ? 10.385 -16.136 -5.896 1.00 62.78 224 ASN A O 1
ATOM 1684 N N . THR A 1 225 ? 11.505 -14.485 -6.927 1.00 61.78 225 THR A N 1
ATOM 1685 C CA . THR A 1 225 ? 10.502 -14.216 -7.960 1.00 61.78 225 THR A CA 1
ATOM 1686 C C . THR A 1 225 ? 10.299 -15.435 -8.854 1.00 61.78 225 THR A C 1
ATOM 1688 O O . THR A 1 225 ? 11.226 -15.881 -9.533 1.00 61.78 225 THR A O 1
ATOM 1691 N N . LYS A 1 226 ? 9.074 -15.969 -8.895 1.00 60.88 226 LYS A N 1
ATOM 1692 C CA . LYS A 1 226 ? 8.686 -17.000 -9.867 1.00 60.88 226 LYS A CA 1
ATOM 1693 C C . LYS A 1 226 ? 7.793 -16.385 -10.938 1.00 60.88 226 LYS A C 1
ATOM 1695 O O . LYS A 1 226 ? 6.831 -15.682 -10.636 1.00 60.88 226 LYS A O 1
ATOM 1700 N N . SER A 1 227 ? 8.121 -16.660 -12.198 1.00 61.97 227 SER A N 1
ATOM 1701 C CA . SER A 1 227 ? 7.255 -16.331 -13.330 1.00 61.97 227 SER A CA 1
ATOM 1702 C C . SER A 1 227 ? 6.104 -17.335 -13.394 1.00 61.97 227 SER A C 1
ATOM 1704 O O . SER A 1 227 ? 6.332 -18.547 -13.336 1.00 61.97 227 SER A O 1
ATOM 1706 N N . MET A 1 228 ? 4.874 -16.833 -13.485 1.00 57.09 228 MET A N 1
ATOM 1707 C CA . MET A 1 228 ? 3.670 -17.645 -13.661 1.00 57.09 228 MET A CA 1
ATOM 1708 C C . MET A 1 228 ? 3.420 -17.819 -15.165 1.00 57.09 228 MET A C 1
ATOM 1710 O O . MET A 1 228 ? 2.471 -17.263 -15.710 1.00 57.09 228 MET A O 1
ATOM 1714 N N . VAL A 1 229 ? 4.291 -18.553 -15.863 1.00 54.50 229 VAL A N 1
ATOM 1715 C CA . VAL A 1 229 ? 4.044 -18.882 -17.277 1.00 54.50 229 VAL A CA 1
ATOM 1716 C C . VAL A 1 229 ? 2.938 -19.934 -17.329 1.00 54.50 229 VAL A C 1
ATOM 1718 O O . VAL A 1 229 ? 3.095 -21.043 -16.810 1.00 54.50 229 VAL A O 1
ATOM 1721 N N . THR A 1 230 ? 1.802 -19.582 -17.925 1.00 49.69 230 THR A N 1
ATOM 1722 C CA . THR A 1 230 ? 0.745 -20.542 -18.259 1.00 49.69 230 THR A CA 1
ATOM 1723 C C . THR A 1 230 ? 1.144 -21.307 -19.524 1.00 49.69 230 THR A C 1
ATOM 1725 O O . THR A 1 230 ? 1.728 -20.735 -20.440 1.00 49.69 230 THR A O 1
ATOM 1728 N N . ARG A 1 231 ? 0.901 -22.624 -19.510 1.00 39.22 231 ARG A N 1
ATOM 1729 C CA . ARG A 1 231 ? 1.125 -23.547 -20.634 1.00 39.22 231 ARG A CA 1
ATOM 1730 C C . ARG A 1 231 ? 0.254 -23.224 -21.838 1.00 39.22 231 ARG A C 1
ATOM 1732 O O . ARG A 1 231 ? -0.912 -22.839 -21.606 1.00 39.22 231 ARG A O 1
#

Sequence (231 aa):
MFTLQFEALTSNLRMSTPFINLDQLRHCARGAMLVAFSLMLTQLCVESGVMAQRSMSIGASQEFASSAGFVRSDRVDDSHIVVLYKTPSTSTASDLYARVGEVDTSDQSITSGEAKLVESELNTRTNIKSINETQLVVAHQWSDGEGVTGVARVLTIDVDQDTITVGDTTVFHNASIDAAFTHNPISIAKLTDESFAMCFADDATDNGKVVIGNISGSTLILTNTKSMVTR

Radius of gyration: 37.28 Å; chains: 1; bounding box: 117×49×85 Å

Foldseek 3Di:
DDDDDDDDDDDDDPDPDPPPPVVNVVVVVVVVVVVVVVVVVVVVVVVVPPPPPPDDDAADDDDQDDQWAPWDKDDLDPFKIKIWTWPNRPDLFTWIWIWIWGADPPNNDIDTHDIDTQDGTNWALWYKDQQHNFKIKIWTWHDPPPFIFIKIFIWGDDPVVRDIDIADIDTPGRHDFDPVPVDRQWDWAHPHSFKIKIWTQGPVPRFIKIWIWGDDPRDIDIDDIDTPDDD

pLDDT: mean 80.38, std 17.99, range [28.2, 97.88]